Protein AF-A0A3P6T0B4-F1 (afdb_monomer)

Mean predicted aligned error: 7.08 Å

Secondary structure (DSSP, 8-state):
-GGGTTGGGGS-HHHHHHHHHHHHHHHHHHHHHHHHS--HHHHHTHHHHHHHHHHHHH---TT---STTPPPHHHHHHHHHHHHHHHHHHH-HHHHTTTHHHHHHHHHHHHHH--S-GGGHHHHHHHHHHHHHHHT-GGGHHHHHSTTHHHHHHT-SSSSHHHHHSPPHHHHHHHHH-HHHHHHHHH--SS---HHHHHHHHHHHHHHHHHHHHHHHHHHHTTTS---

InterPro domains:
  IPR011989 Armadillo-like helical [G3DSA:1.25.10.10] (1-225)
  IPR013713 Exportin-2, central domain [PF08506] (7-220)
  IPR016024 Armadillo-type fold [SSF48371] (12-220)

Solvent-accessible surface area (backbone atoms only — not comparable to full-atom values): 12693 Å² total; per-residue (Å²): 117,62,85,55,64,78,51,52,86,78,49,53,54,68,56,43,52,56,48,33,44,52,52,29,53,53,48,52,50,52,42,61,62,43,66,86,48,79,51,68,72,54,64,80,48,40,62,69,52,54,55,31,49,57,51,54,59,72,56,82,59,91,72,63,76,61,69,92,64,41,60,41,47,64,44,50,31,47,18,51,49,28,47,45,52,34,51,36,58,75,75,43,37,79,82,45,52,91,48,42,71,61,48,56,52,45,45,51,51,47,46,49,73,51,74,87,58,73,39,45,32,65,30,46,20,31,32,31,48,34,51,26,57,50,60,65,37,77,94,49,38,67,75,49,70,36,93,58,40,51,39,50,54,38,58,37,84,67,41,41,42,52,59,31,50,55,84,49,71,69,56,51,49,36,42,71,78,38,45,66,61,45,48,42,52,74,66,50,86,82,87,52,74,40,38,36,56,26,33,50,49,28,50,52,37,42,43,77,77,40,38,88,66,46,50,64,37,47,56,59,49,59,77,73,68,80,73,131

Nearest PDB structures (foldseek):
  1z3h-assembly1_A  TM=9.221E-01  e=3.380E-10  Saccharomyces cerevisiae
  1wa5-assembly1_C  TM=8.653E-01  e=3.225E-10  Saccharomyces cerevisiae
  1z3h-assembly2_B  TM=9.123E-01  e=1.310E-09  Saccharomyces cerevisiae
  8y0p-assembly1_A  TM=4.648E-01  e=6.917E-01  Homo sapiens
  6aho-assembly1_A  TM=5.483E-01  e=1.269E+00  Saccharomyces cerevisiae S288C

Sequence (228 aa):
MLEFIPQRNTMSAESVVQWLEILCLVSKVFHSLCFQDLPEYFEDNIKPWMDGYLEIMKMDCPSVTSSGGEPTYLDELKMEVCEIFTLYAQRFEEEISPFMQNIIQAVWQLVVQTNSETRYDGMVCSALEFLSIISQKPHYESYFVGEGVLQTIAHSSEDVCVKNMQLRQEDLEQFEDEPIEFMKKDIEGTDSCTRRRGAIELVRALCRKYEQQLVPILAQQRSVNVLF

Organism: Cylicostephanus goldi (NCBI:txid71465)

Structure (mmCIF, N/CA/C/O backbone):
data_AF-A0A3P6T0B4-F1
#
_entry.id   AF-A0A3P6T0B4-F1
#
loop_
_atom_site.group_PDB
_atom_site.id
_atom_site.type_symbol
_atom_site.label_atom_id
_atom_site.label_alt_id
_atom_site.label_comp_id
_atom_site.label_asym_id
_atom_site.label_entity_id
_atom_site.label_seq_id
_atom_site.pdbx_PDB_ins_code
_atom_site.Cartn_x
_atom_site.Cartn_y
_atom_site.Cartn_z
_atom_site.occupancy
_atom_site.B_iso_or_equiv
_atom_site.auth_seq_id
_atom_site.auth_comp_id
_atom_site.auth_asym_id
_atom_site.auth_atom_id
_atom_site.pdbx_PDB_model_num
ATOM 1 N N . MET A 1 1 ? 12.200 -3.696 -15.726 1.00 64.44 1 MET A N 1
ATOM 2 C CA . MET A 1 1 ? 11.992 -3.753 -14.261 1.00 64.44 1 MET A CA 1
ATOM 3 C C . MET A 1 1 ? 12.641 -4.997 -13.655 1.00 64.44 1 MET A C 1
ATOM 5 O O . MET A 1 1 ? 13.589 -4.848 -12.899 1.00 64.44 1 MET A O 1
ATOM 9 N N . LEU A 1 2 ? 12.218 -6.207 -14.041 1.00 66.56 2 LEU A N 1
ATOM 10 C CA . LEU A 1 2 ? 12.670 -7.474 -13.440 1.00 66.56 2 LEU A CA 1
ATOM 11 C C . LEU A 1 2 ? 14.166 -7.812 -13.615 1.00 66.56 2 LEU A C 1
ATOM 13 O O . LEU A 1 2 ? 14.762 -8.381 -12.708 1.00 66.56 2 LEU A O 1
ATOM 17 N N . GLU A 1 3 ? 14.798 -7.447 -14.735 1.00 68.69 3 GLU A N 1
ATOM 18 C CA . GLU A 1 3 ? 16.186 -7.856 -15.044 1.00 68.69 3 GLU A CA 1
ATOM 19 C C . GLU A 1 3 ? 17.253 -7.295 -14.089 1.00 68.69 3 GLU A C 1
ATOM 21 O O . GLU A 1 3 ? 18.308 -7.905 -13.907 1.00 68.69 3 GLU A O 1
ATOM 26 N N . PHE A 1 4 ? 16.983 -6.152 -13.455 1.00 69.00 4 PHE A N 1
ATOM 27 C CA . PHE A 1 4 ? 17.943 -5.476 -12.576 1.00 69.00 4 PHE A CA 1
ATOM 28 C C . PHE A 1 4 ? 17.768 -5.845 -11.097 1.00 69.00 4 PHE A C 1
ATOM 30 O O . PHE A 1 4 ? 18.705 -5.695 -10.314 1.00 69.00 4 PHE A O 1
ATOM 37 N N . ILE A 1 5 ? 16.617 -6.414 -10.714 1.00 72.50 5 ILE A N 1
ATOM 38 C CA . ILE A 1 5 ? 16.329 -6.832 -9.331 1.00 72.50 5 ILE A CA 1
ATOM 39 C C . ILE A 1 5 ? 17.376 -7.826 -8.785 1.00 72.50 5 ILE A C 1
ATOM 41 O O . ILE A 1 5 ? 17.777 -7.664 -7.629 1.00 72.50 5 ILE A O 1
ATOM 45 N N . PRO A 1 6 ? 17.873 -8.821 -9.552 1.00 71.88 6 PRO A N 1
ATOM 46 C CA . PRO A 1 6 ? 18.922 -9.731 -9.080 1.00 71.88 6 PRO A CA 1
ATOM 47 C C . PRO A 1 6 ? 20.301 -9.071 -8.948 1.00 71.88 6 PRO A C 1
ATOM 49 O O . PRO A 1 6 ? 21.120 -9.510 -8.143 1.00 71.88 6 PRO A O 1
ATOM 52 N N . GLN A 1 7 ? 20.569 -8.018 -9.727 1.00 75.56 7 GLN A N 1
ATOM 53 C CA . GLN A 1 7 ? 21.873 -7.347 -9.765 1.00 75.56 7 GLN A CA 1
ATOM 54 C C . GLN A 1 7 ? 22.082 -6.411 -8.568 1.00 75.56 7 GLN A C 1
ATOM 56 O O . GLN A 1 7 ? 23.227 -6.100 -8.236 1.00 75.56 7 GLN A O 1
ATOM 61 N N . ARG A 1 8 ? 21.004 -6.034 -7.863 1.00 78.06 8 ARG A N 1
ATOM 62 C CA . ARG A 1 8 ? 21.034 -5.119 -6.708 1.00 78.06 8 ARG A CA 1
ATOM 63 C C . ARG A 1 8 ? 22.080 -5.484 -5.650 1.00 78.06 8 ARG A C 1
ATOM 65 O O . ARG A 1 8 ? 22.743 -4.605 -5.120 1.00 78.06 8 ARG A O 1
ATOM 72 N N . ASN A 1 9 ? 22.286 -6.780 -5.397 1.00 76.31 9 ASN A N 1
ATOM 73 C CA . ASN A 1 9 ? 23.219 -7.271 -4.374 1.00 76.31 9 ASN A CA 1
ATOM 74 C C . ASN A 1 9 ? 24.699 -7.061 -4.747 1.00 76.31 9 ASN A C 1
ATOM 76 O O . ASN A 1 9 ? 25.577 -7.269 -3.917 1.00 76.31 9 ASN A O 1
ATOM 80 N N . THR A 1 10 ? 24.979 -6.690 -5.999 1.00 83.56 10 THR A N 1
ATOM 81 C CA . THR A 1 10 ? 26.333 -6.423 -6.510 1.00 83.56 10 THR A CA 1
ATOM 82 C C . THR A 1 10 ? 26.619 -4.932 -6.695 1.00 83.56 10 THR A C 1
ATOM 84 O O . THR A 1 10 ? 27.751 -4.556 -6.993 1.00 83.56 10 THR A O 1
ATOM 87 N N . MET A 1 11 ? 25.606 -4.079 -6.516 1.00 85.44 11 MET A N 1
ATOM 88 C CA . MET A 1 11 ? 25.699 -2.631 -6.685 1.00 85.44 11 MET A CA 1
ATOM 89 C C . MET A 1 11 ? 26.188 -1.955 -5.397 1.00 85.44 11 MET A C 1
ATOM 91 O O . MET A 1 11 ? 25.994 -2.468 -4.295 1.00 85.44 11 MET A O 1
ATOM 95 N N . SER A 1 12 ? 26.813 -0.781 -5.523 1.00 89.88 12 SER A N 1
ATOM 96 C CA . SER A 1 12 ? 27.088 0.069 -4.358 1.00 89.88 12 SER A CA 1
ATOM 97 C C . SER A 1 12 ? 25.777 0.616 -3.779 1.00 89.88 12 SER A C 1
ATOM 99 O O . SER A 1 12 ? 24.778 0.720 -4.492 1.00 89.88 12 SER A O 1
ATOM 101 N N . ALA A 1 13 ? 25.776 1.015 -2.503 1.00 89.25 13 ALA A N 1
ATOM 102 C CA . ALA A 1 13 ? 24.589 1.592 -1.865 1.00 89.25 13 ALA A CA 1
ATOM 103 C C . ALA A 1 13 ? 24.050 2.815 -2.634 1.00 89.25 13 ALA A C 1
ATOM 105 O O . ALA A 1 13 ? 22.851 2.909 -2.873 1.00 89.25 13 ALA A O 1
ATOM 106 N N . GLU A 1 14 ? 24.938 3.700 -3.098 1.00 91.31 14 GLU A N 1
ATOM 107 C CA . GLU A 1 14 ? 24.575 4.867 -3.912 1.00 91.31 14 GLU A CA 1
ATOM 108 C C . GLU A 1 14 ? 23.905 4.464 -5.232 1.00 91.31 14 GLU A C 1
ATOM 110 O O . GLU A 1 14 ? 22.865 5.010 -5.597 1.00 91.31 14 GLU A O 1
ATOM 115 N N . SER A 1 15 ? 24.448 3.459 -5.927 1.00 91.75 15 SER A N 1
ATOM 116 C CA . SER A 1 15 ? 23.847 2.962 -7.165 1.00 9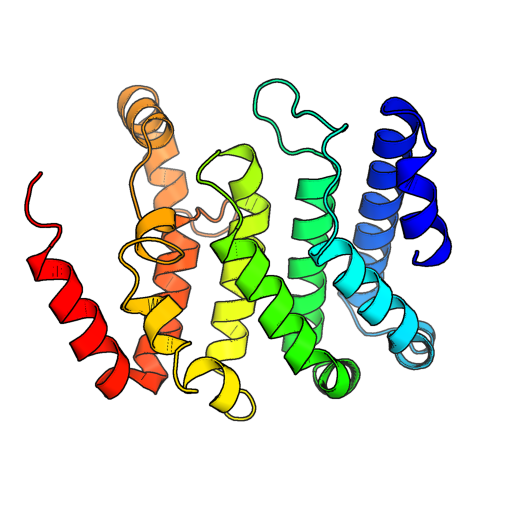1.75 15 SER A CA 1
ATOM 117 C C . SER A 1 15 ? 22.489 2.297 -6.926 1.00 91.75 15 SER A C 1
ATOM 119 O O . SER A 1 15 ? 21.606 2.423 -7.771 1.00 91.75 15 SER A O 1
ATOM 121 N N . VAL A 1 16 ? 22.290 1.611 -5.792 1.00 91.88 16 VAL A N 1
ATOM 122 C CA . VAL A 1 16 ? 20.978 1.054 -5.416 1.00 91.88 16 VAL A CA 1
ATOM 123 C C . VAL A 1 16 ? 19.968 2.175 -5.175 1.00 91.88 16 VAL A C 1
ATOM 125 O O . VAL A 1 16 ? 18.852 2.084 -5.676 1.00 91.88 16 VAL A O 1
ATOM 128 N N . VAL A 1 17 ? 20.353 3.244 -4.472 1.00 93.38 17 VAL A N 1
ATOM 129 C CA . VAL A 1 17 ? 19.479 4.407 -4.233 1.00 93.38 17 VAL A CA 1
ATOM 130 C C . VAL A 1 17 ? 19.048 5.053 -5.552 1.00 93.38 17 VAL A C 1
ATOM 132 O O . VAL A 1 17 ? 17.853 5.226 -5.771 1.00 93.38 17 VAL A O 1
ATOM 135 N N . GLN A 1 18 ? 19.991 5.329 -6.459 1.00 93.12 18 GLN A N 1
ATOM 136 C CA . GLN A 1 18 ? 19.686 5.898 -7.782 1.00 93.12 18 GLN A CA 1
ATOM 137 C C . GLN A 1 18 ? 18.780 4.979 -8.613 1.00 93.12 18 GLN A C 1
ATOM 139 O O . GLN A 1 18 ? 17.874 5.432 -9.309 1.00 93.12 18 GLN A O 1
ATOM 144 N N . TRP A 1 19 ? 19.003 3.667 -8.546 1.00 92.94 19 TRP A N 1
ATOM 145 C CA . TRP A 1 19 ? 18.160 2.700 -9.242 1.00 92.94 19 TRP A CA 1
ATOM 146 C C . TRP A 1 19 ? 16.728 2.669 -8.692 1.00 92.94 19 TRP A C 1
ATOM 148 O O . TRP A 1 19 ? 15.777 2.646 -9.476 1.00 92.94 19 TRP A O 1
ATOM 158 N N . LEU A 1 20 ? 16.563 2.711 -7.367 1.00 94.56 20 LEU A N 1
ATOM 159 C CA . LEU A 1 20 ? 15.250 2.783 -6.720 1.00 94.56 20 LEU A CA 1
ATOM 160 C C . LEU A 1 20 ? 14.513 4.078 -7.071 1.00 94.56 20 LEU A C 1
ATOM 162 O O . LEU A 1 20 ? 13.320 4.027 -7.358 1.00 94.56 20 LEU A O 1
ATOM 166 N N . GLU A 1 21 ? 15.217 5.210 -7.119 1.00 95.44 21 GLU A N 1
ATOM 167 C CA . GLU A 1 21 ? 14.662 6.491 -7.571 1.00 95.44 21 GLU A CA 1
ATOM 168 C C . GLU A 1 21 ? 14.104 6.385 -8.996 1.00 95.44 21 GLU A C 1
ATOM 170 O O . GLU A 1 21 ? 12.949 6.730 -9.247 1.00 95.44 21 GLU A O 1
ATOM 175 N N . ILE A 1 22 ? 14.885 5.825 -9.927 1.00 95.19 22 ILE A N 1
ATOM 176 C CA . ILE A 1 22 ? 14.450 5.621 -11.315 1.00 95.19 22 ILE A CA 1
ATOM 177 C C . ILE A 1 22 ? 13.214 4.716 -11.370 1.00 95.19 22 ILE A C 1
ATOM 179 O O . ILE A 1 22 ? 12.265 5.021 -12.090 1.00 95.19 22 ILE A O 1
ATOM 183 N N . LEU A 1 23 ? 13.196 3.611 -10.618 1.00 95.06 23 LEU A N 1
ATOM 184 C CA . LEU A 1 23 ? 12.037 2.717 -10.573 1.00 95.06 23 LEU A CA 1
ATOM 185 C C . LEU A 1 23 ? 10.793 3.398 -9.994 1.00 95.06 23 LEU A C 1
ATOM 187 O O . LEU A 1 23 ? 9.695 3.181 -10.512 1.00 95.06 23 LEU A O 1
ATOM 191 N N . CYS A 1 24 ? 10.959 4.222 -8.959 1.00 96.44 24 CYS A N 1
ATOM 192 C CA . CYS A 1 24 ? 9.884 5.017 -8.371 1.00 96.44 24 CYS A CA 1
ATOM 193 C C . CYS A 1 24 ? 9.289 5.968 -9.419 1.00 96.44 24 CYS A C 1
ATOM 195 O O . CYS A 1 24 ? 8.087 5.937 -9.673 1.00 96.44 24 CYS A O 1
ATOM 197 N N . LEU A 1 25 ? 10.134 6.725 -10.127 1.00 97.44 25 LEU A N 1
ATOM 198 C CA . LEU A 1 25 ? 9.697 7.641 -11.186 1.00 97.44 25 LEU A CA 1
ATOM 199 C C . LEU A 1 25 ? 9.016 6.916 -12.353 1.00 97.44 25 LEU A C 1
ATOM 201 O O . LEU A 1 25 ? 7.981 7.369 -12.838 1.00 97.44 25 LEU A O 1
ATOM 205 N N . VAL A 1 26 ? 9.553 5.775 -12.792 1.00 96.50 26 VAL A N 1
ATOM 206 C CA . VAL A 1 26 ? 8.927 4.954 -13.842 1.00 96.50 26 VAL A CA 1
ATOM 207 C C . VAL A 1 26 ? 7.549 4.458 -13.401 1.00 96.50 26 VAL A C 1
ATOM 209 O O . VAL A 1 26 ? 6.624 4.454 -14.210 1.00 96.50 26 VAL A O 1
ATOM 212 N N . SER A 1 27 ? 7.393 4.081 -12.131 1.00 97.38 27 SER A N 1
ATOM 213 C CA . SER A 1 27 ? 6.111 3.625 -11.582 1.00 97.38 27 SER A CA 1
ATOM 214 C C . SER A 1 27 ? 5.097 4.768 -11.496 1.00 97.38 27 SER A C 1
ATOM 216 O O . SER A 1 27 ? 3.978 4.597 -11.966 1.00 97.38 27 SER A O 1
ATOM 218 N N . LYS A 1 28 ? 5.515 5.964 -11.059 1.00 97.38 28 LYS A N 1
ATOM 219 C CA . LYS A 1 28 ? 4.693 7.190 -11.078 1.00 97.38 28 LYS A CA 1
ATOM 220 C C . LYS A 1 28 ? 4.224 7.561 -12.488 1.00 97.38 28 LYS A C 1
ATOM 222 O O . LYS A 1 28 ? 3.074 7.953 -12.696 1.00 97.38 28 LYS A O 1
ATOM 227 N N . VAL A 1 29 ? 5.097 7.411 -13.489 1.00 96.88 29 VAL A N 1
ATOM 228 C CA . VAL A 1 29 ? 4.738 7.622 -14.9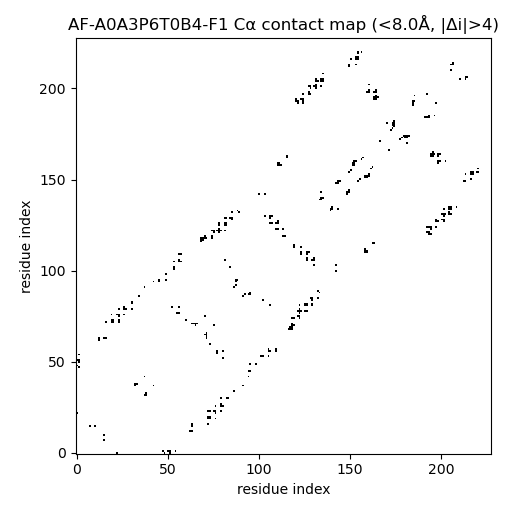02 1.00 96.88 29 VAL A CA 1
ATOM 229 C C . VAL A 1 29 ? 3.745 6.562 -15.378 1.00 96.88 29 VAL A C 1
ATOM 231 O O . VAL A 1 29 ? 2.745 6.918 -15.995 1.00 96.88 29 VAL A O 1
ATOM 234 N N . PHE A 1 30 ? 3.981 5.282 -15.076 1.00 96.19 30 PHE A N 1
ATOM 235 C CA . PHE A 1 30 ? 3.048 4.197 -15.398 1.00 96.19 30 PHE A CA 1
ATOM 236 C C . PHE A 1 30 ? 1.662 4.458 -14.797 1.00 96.19 30 PHE A C 1
ATOM 238 O O . PHE A 1 30 ? 0.661 4.404 -15.513 1.00 96.19 30 PHE A O 1
ATOM 245 N N . HIS A 1 31 ? 1.612 4.814 -13.514 1.00 97.06 31 HIS A N 1
ATOM 246 C CA . HIS A 1 31 ? 0.383 5.147 -12.807 1.00 97.06 31 HIS A CA 1
ATOM 247 C C . HIS A 1 31 ? -0.337 6.325 -13.474 1.00 97.06 31 HIS A C 1
ATOM 249 O O . HIS A 1 31 ? -1.504 6.204 -13.841 1.00 97.06 31 HIS A O 1
ATOM 255 N N . SER A 1 32 ? 0.378 7.422 -13.742 1.00 96.50 32 SER A N 1
ATOM 256 C CA . SER A 1 32 ? -0.180 8.611 -14.403 1.00 96.50 32 SER A CA 1
ATOM 257 C C . SER A 1 32 ? -0.767 8.304 -15.785 1.00 96.50 32 SER A C 1
ATOM 259 O O . SER A 1 32 ? -1.823 8.827 -16.137 1.00 96.50 32 SER A O 1
ATOM 261 N N . LEU A 1 33 ? -0.105 7.448 -16.571 1.00 95.38 33 LEU A N 1
ATOM 262 C CA . LEU A 1 33 ? -0.583 7.046 -17.897 1.00 95.38 33 LEU A CA 1
ATOM 263 C C . LEU A 1 33 ? -1.838 6.167 -17.828 1.00 95.38 33 LEU A C 1
ATOM 265 O O . LEU A 1 33 ? -2.694 6.290 -18.700 1.00 95.38 33 LEU A O 1
ATOM 269 N N . CYS A 1 34 ? -1.959 5.321 -16.801 1.00 94.88 34 CYS A N 1
ATOM 270 C CA . CYS A 1 34 ? -3.118 4.446 -16.600 1.00 94.88 34 CYS A CA 1
ATOM 271 C C . CYS A 1 34 ? -4.266 5.131 -15.835 1.00 94.88 34 CYS A C 1
ATOM 273 O O . CYS A 1 34 ? -5.367 4.587 -15.747 1.00 94.88 34 CYS A O 1
ATOM 275 N N . PHE A 1 35 ? -4.028 6.312 -15.253 1.00 92.62 35 PHE A N 1
ATOM 276 C CA . PHE A 1 35 ? -4.995 6.972 -14.378 1.00 92.62 35 PHE A CA 1
ATOM 277 C C . PHE A 1 35 ? -6.265 7.400 -15.112 1.00 92.62 35 PHE A C 1
ATOM 279 O O . PHE A 1 35 ? -7.342 7.333 -14.535 1.00 92.62 35 PHE A O 1
ATOM 286 N N . GLN A 1 36 ? -6.189 7.852 -16.367 1.00 89.50 36 GLN A N 1
ATOM 287 C CA . GLN A 1 36 ? -7.386 8.274 -17.106 1.00 89.50 36 GLN A CA 1
ATOM 288 C C . GLN A 1 36 ? -8.115 7.089 -17.744 1.00 89.50 36 GLN A C 1
ATOM 290 O O . GLN A 1 36 ? -9.343 7.037 -17.683 1.00 89.50 36 GLN A O 1
ATOM 295 N N . ASP A 1 37 ? -7.373 6.165 -18.343 1.00 93.25 37 ASP A N 1
ATOM 296 C CA . ASP A 1 37 ? -7.844 4.934 -18.980 1.00 93.25 37 ASP A CA 1
ATOM 297 C C . ASP A 1 37 ? -6.659 3.965 -19.112 1.00 93.25 37 ASP A C 1
ATOM 299 O O . ASP A 1 37 ? -5.522 4.419 -18.988 1.00 93.25 37 ASP A O 1
ATOM 303 N N . LEU A 1 38 ? -6.897 2.677 -19.370 1.00 93.12 38 LEU A N 1
ATOM 304 C CA . LEU A 1 38 ? -5.828 1.702 -19.602 1.00 93.12 38 LEU A CA 1
ATOM 305 C C . LEU A 1 38 ? -5.389 1.750 -21.076 1.00 93.12 38 LEU A C 1
ATOM 307 O O . LEU A 1 38 ? -6.168 1.379 -21.952 1.00 93.12 38 LEU A O 1
ATOM 311 N N . PRO A 1 39 ? -4.160 2.197 -21.400 1.00 94.69 39 PRO A N 1
ATOM 312 C CA . PRO A 1 39 ? -3.691 2.172 -22.781 1.00 94.69 39 PRO A CA 1
ATOM 313 C C . PRO A 1 39 ? -3.499 0.730 -23.277 1.00 94.69 39 PRO A C 1
ATOM 315 O O . PRO A 1 39 ? -2.881 -0.071 -22.580 1.00 94.69 39 PRO A O 1
ATOM 318 N N . GLU A 1 40 ? -3.916 0.446 -24.516 1.00 95.44 40 GLU A N 1
ATOM 319 C CA . GLU A 1 40 ? -3.864 -0.884 -25.169 1.00 95.44 40 GLU A CA 1
ATOM 320 C C . GLU A 1 40 ? -2.498 -1.577 -25.023 1.00 95.44 40 GLU A C 1
ATOM 322 O O . GLU A 1 40 ? -2.405 -2.752 -24.683 1.00 95.44 40 GLU A O 1
ATOM 327 N N . TYR A 1 41 ? -1.400 -0.826 -25.170 1.00 94.38 41 TYR A N 1
ATOM 328 C CA . TYR A 1 41 ? -0.059 -1.384 -24.985 1.00 94.38 41 TYR A CA 1
ATOM 329 C C . TYR A 1 41 ? 0.165 -1.955 -23.575 1.00 94.38 41 TYR A C 1
ATOM 331 O O . TYR A 1 41 ? 0.850 -2.967 -23.425 1.00 94.38 41 TYR A O 1
ATOM 339 N N . PHE A 1 42 ? -0.354 -1.304 -22.531 1.00 93.94 42 PHE A N 1
ATOM 340 C CA . PHE A 1 42 ? -0.211 -1.783 -21.157 1.00 93.94 42 PHE A CA 1
ATOM 341 C C . PHE A 1 42 ? -1.138 -2.955 -20.854 1.00 93.94 42 PHE A C 1
ATOM 343 O O . PHE A 1 42 ? -0.722 -3.829 -20.102 1.00 93.94 42 PHE A O 1
ATOM 350 N N . GLU A 1 43 ? -2.319 -3.005 -21.468 1.00 94.06 43 GLU A N 1
ATOM 351 C CA . GLU A 1 43 ? -3.221 -4.162 -21.428 1.00 94.06 43 GLU A CA 1
ATOM 352 C C . GLU A 1 43 ? -2.525 -5.406 -22.011 1.00 94.06 43 GLU A C 1
ATOM 354 O O . GLU A 1 43 ? -2.279 -6.381 -21.297 1.00 94.06 43 GLU A O 1
ATOM 359 N N . ASP A 1 44 ? -2.033 -5.313 -23.252 1.00 96.00 44 ASP A N 1
ATOM 360 C CA . ASP A 1 44 ? -1.326 -6.400 -23.948 1.00 96.00 44 ASP A CA 1
ATOM 361 C C . ASP A 1 44 ? -0.054 -6.871 -23.220 1.00 96.00 44 ASP A C 1
ATOM 363 O O . ASP A 1 44 ? 0.385 -8.018 -23.356 1.00 96.00 44 ASP A O 1
ATOM 367 N N . ASN A 1 45 ? 0.575 -5.977 -22.452 1.00 94.62 45 ASN A N 1
ATOM 368 C CA . ASN A 1 45 ? 1.852 -6.217 -21.782 1.00 94.62 45 ASN A CA 1
ATOM 369 C C . ASN A 1 45 ? 1.739 -6.166 -20.254 1.00 94.62 45 ASN A C 1
ATOM 371 O O . ASN A 1 45 ? 2.739 -5.909 -19.580 1.00 94.62 45 ASN A O 1
ATOM 375 N N . ILE A 1 46 ? 0.560 -6.432 -19.6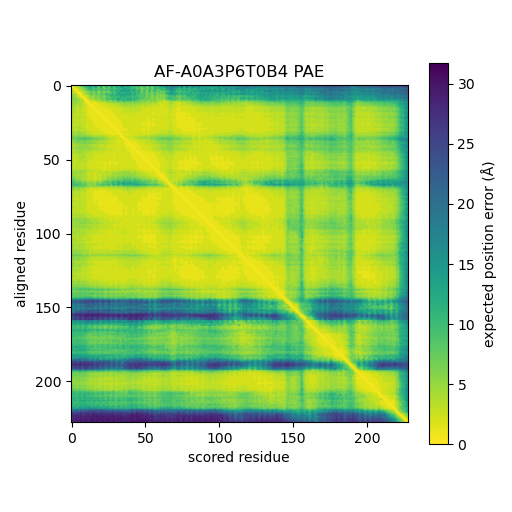84 1.00 95.06 46 ILE A N 1
ATOM 376 C CA . ILE A 1 46 ? 0.316 -6.234 -18.248 1.00 95.06 46 ILE A CA 1
ATOM 377 C C . ILE A 1 46 ? 1.140 -7.176 -17.363 1.00 95.06 46 ILE A C 1
ATOM 379 O O . ILE A 1 46 ? 1.601 -6.807 -16.280 1.00 95.06 46 ILE A O 1
ATOM 383 N N . LYS A 1 47 ? 1.393 -8.399 -17.845 1.00 95.75 47 LYS A N 1
ATOM 384 C CA . LYS A 1 47 ? 2.049 -9.456 -17.068 1.00 95.75 47 LYS A CA 1
ATOM 385 C C . LYS A 1 47 ? 3.454 -9.066 -16.570 1.00 95.75 47 LYS A C 1
ATOM 387 O O . LYS A 1 47 ? 3.677 -9.161 -15.364 1.00 95.75 47 LYS A O 1
ATOM 392 N N . PRO A 1 48 ? 4.400 -8.615 -17.421 1.00 94.81 48 PRO A N 1
ATOM 393 C CA . PRO A 1 48 ? 5.708 -8.147 -16.958 1.00 94.81 48 PRO A CA 1
ATOM 394 C C . PRO A 1 48 ? 5.659 -7.038 -15.899 1.00 94.81 48 PRO A C 1
ATOM 396 O O . PRO A 1 48 ? 6.534 -6.999 -15.032 1.00 94.81 48 PRO A O 1
ATOM 399 N N . TRP A 1 49 ? 4.663 -6.146 -15.962 1.00 95.31 49 TRP A N 1
ATOM 400 C CA . TRP A 1 49 ? 4.477 -5.088 -14.966 1.00 95.31 49 TRP A CA 1
ATOM 401 C C . TRP A 1 49 ? 4.020 -5.666 -13.631 1.00 95.31 49 TRP A C 1
ATOM 403 O O . TRP A 1 49 ? 4.675 -5.432 -12.618 1.00 95.31 49 TRP A O 1
ATOM 413 N N . MET A 1 50 ? 2.967 -6.487 -13.634 1.00 96.69 50 MET A N 1
ATOM 414 C CA . MET A 1 50 ? 2.434 -7.096 -12.410 1.00 96.69 50 MET A CA 1
ATOM 415 C C . MET A 1 50 ? 3.444 -8.028 -11.737 1.00 96.69 50 MET A C 1
ATOM 417 O O . MET A 1 50 ? 3.633 -7.952 -10.524 1.00 96.69 50 MET A O 1
ATOM 421 N N . ASP A 1 51 ? 4.160 -8.847 -12.512 1.00 95.62 51 ASP A N 1
ATOM 422 C CA . ASP A 1 51 ? 5.254 -9.671 -11.990 1.00 95.62 51 ASP A CA 1
ATOM 423 C C . ASP A 1 51 ? 6.364 -8.794 -11.374 1.00 95.62 51 ASP A C 1
ATOM 425 O O . ASP A 1 51 ? 6.863 -9.085 -10.287 1.00 95.62 51 ASP A O 1
ATOM 429 N N . GLY A 1 52 ? 6.734 -7.696 -12.046 1.00 95.75 52 GLY A N 1
ATOM 430 C CA . GLY A 1 52 ? 7.718 -6.724 -11.566 1.00 95.75 52 GLY A CA 1
ATOM 431 C C . GLY A 1 52 ? 7.337 -6.091 -10.233 1.00 95.75 52 GLY A C 1
ATOM 432 O O . GLY A 1 52 ? 8.144 -6.070 -9.302 1.00 95.75 52 GLY A O 1
ATOM 433 N N . TYR A 1 53 ? 6.096 -5.630 -10.126 1.00 97.38 53 TYR A N 1
ATOM 434 C CA . TYR A 1 53 ? 5.565 -5.024 -8.914 1.00 97.38 53 TYR A CA 1
ATOM 435 C C . TYR A 1 53 ? 5.462 -6.018 -7.759 1.00 97.38 53 TYR A C 1
ATOM 437 O O . TYR A 1 53 ? 5.843 -5.689 -6.637 1.00 97.38 53 TYR A O 1
ATOM 445 N N . LEU A 1 54 ? 5.054 -7.262 -8.018 1.00 96.69 54 LEU A N 1
ATOM 446 C CA . LEU A 1 54 ? 5.043 -8.311 -6.995 1.00 96.69 54 LEU A CA 1
ATOM 447 C C . LEU A 1 54 ? 6.444 -8.614 -6.445 1.00 96.69 54 LEU A C 1
ATOM 449 O O . LEU A 1 54 ? 6.587 -8.859 -5.246 1.00 96.69 54 LEU A O 1
ATOM 453 N N . GLU A 1 55 ? 7.480 -8.580 -7.283 1.00 95.25 55 GLU A N 1
ATOM 454 C CA . GLU A 1 55 ? 8.864 -8.744 -6.825 1.00 95.25 55 GLU A CA 1
ATOM 455 C C . GLU A 1 55 ? 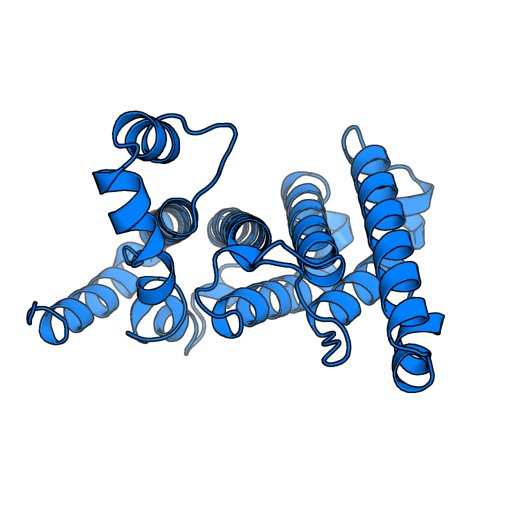9.368 -7.526 -6.040 1.00 95.25 55 GLU A C 1
ATOM 457 O O . GLU A 1 55 ? 10.054 -7.693 -5.031 1.00 95.25 55 GLU A O 1
ATOM 462 N N . ILE A 1 56 ? 8.972 -6.310 -6.430 1.00 95.44 56 ILE A N 1
ATOM 463 C CA . ILE A 1 56 ? 9.257 -5.081 -5.671 1.00 95.44 56 ILE A CA 1
ATOM 464 C C . ILE A 1 56 ? 8.642 -5.140 -4.267 1.00 95.44 56 ILE A C 1
ATOM 466 O O . ILE A 1 56 ? 9.317 -4.805 -3.294 1.00 95.44 56 ILE A O 1
ATOM 470 N N . MET A 1 57 ? 7.402 -5.619 -4.127 1.00 95.88 57 MET A N 1
ATOM 471 C CA . MET A 1 57 ? 6.741 -5.728 -2.818 1.00 95.88 57 MET A CA 1
ATOM 472 C C . MET A 1 57 ? 7.508 -6.629 -1.843 1.00 95.88 57 MET A C 1
ATOM 474 O O . MET A 1 57 ? 7.586 -6.328 -0.651 1.00 95.88 57 MET A O 1
ATOM 478 N N . L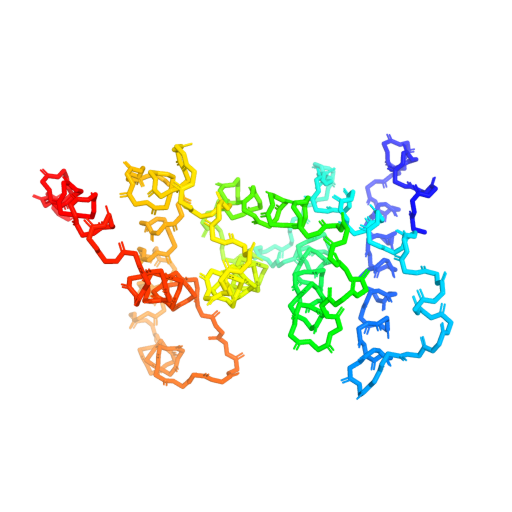YS A 1 58 ? 8.124 -7.702 -2.353 1.00 91.75 58 LYS A N 1
ATOM 479 C CA . LYS A 1 58 ? 8.943 -8.648 -1.573 1.00 91.75 58 LYS A CA 1
ATOM 480 C C . LYS A 1 58 ? 10.381 -8.173 -1.359 1.00 91.75 58 LYS A C 1
ATOM 482 O O . LYS A 1 58 ? 11.126 -8.798 -0.608 1.00 91.75 58 LYS A O 1
ATOM 487 N N . MET A 1 59 ? 10.807 -7.131 -2.067 1.00 90.75 59 MET A N 1
ATOM 488 C CA . MET A 1 59 ? 12.191 -6.686 -2.062 1.00 90.75 59 MET A CA 1
ATOM 489 C C . MET A 1 59 ? 12.544 -5.994 -0.746 1.00 90.75 59 MET A C 1
ATOM 491 O O . MET A 1 59 ? 11.779 -5.183 -0.223 1.00 90.75 59 MET A O 1
ATOM 495 N N . ASP A 1 60 ? 13.746 -6.287 -0.259 1.00 89.31 60 ASP A N 1
ATOM 496 C CA . ASP A 1 60 ? 14.406 -5.567 0.824 1.00 89.31 60 ASP A CA 1
ATOM 497 C C . ASP A 1 60 ? 15.787 -5.086 0.351 1.00 89.31 60 ASP A C 1
ATOM 499 O O . ASP A 1 60 ? 16.450 -5.748 -0.466 1.00 89.31 60 ASP A O 1
ATOM 503 N N . CYS A 1 61 ? 16.201 -3.924 0.852 1.00 89.88 61 CYS A N 1
ATOM 504 C CA . CYS A 1 61 ? 17.460 -3.264 0.521 1.00 89.88 61 CYS A CA 1
ATOM 505 C C . CYS A 1 61 ? 18.157 -2.764 1.800 1.00 89.88 61 CYS A C 1
ATOM 507 O O . CYS A 1 61 ? 18.195 -1.556 2.032 1.00 89.88 61 CYS A O 1
ATOM 509 N N . PRO A 1 62 ? 18.781 -3.652 2.602 1.00 87.69 62 PRO A N 1
ATOM 510 C CA . PRO A 1 62 ? 19.388 -3.279 3.888 1.00 87.69 62 PRO A CA 1
ATOM 511 C C . PRO A 1 62 ? 20.501 -2.224 3.798 1.00 87.69 62 PRO A C 1
ATOM 513 O O . PRO A 1 62 ? 20.840 -1.588 4.790 1.00 87.69 62 PRO A O 1
ATOM 516 N N . SER A 1 63 ? 21.103 -2.047 2.617 1.00 87.56 63 SER A N 1
ATOM 517 C CA . SER A 1 63 ? 22.120 -1.024 2.354 1.00 87.56 63 SER A CA 1
ATOM 518 C C . SER A 1 63 ? 21.552 0.391 2.203 1.00 87.56 63 SER A C 1
ATOM 520 O O . SER A 1 63 ? 22.326 1.341 2.127 1.00 87.56 63 SER A O 1
ATOM 522 N N . VAL A 1 64 ? 20.229 0.535 2.092 1.00 88.88 64 VAL A N 1
ATOM 523 C CA . VAL A 1 64 ? 19.535 1.815 1.931 1.00 88.88 64 VAL A CA 1
ATOM 524 C C . VAL A 1 64 ? 19.031 2.265 3.295 1.00 88.88 64 VAL A C 1
ATOM 526 O O . VAL A 1 64 ? 18.228 1.587 3.930 1.00 88.88 64 VAL A O 1
ATOM 529 N N . THR A 1 65 ? 19.504 3.419 3.753 1.00 87.44 65 THR A N 1
ATOM 530 C CA . THR A 1 65 ? 19.142 3.987 5.056 1.00 87.44 65 THR A CA 1
ATOM 531 C C . THR A 1 65 ? 18.287 5.233 4.881 1.00 87.44 65 THR A C 1
ATOM 533 O O . THR A 1 65 ? 18.525 6.023 3.969 1.00 87.44 65 THR A O 1
ATOM 536 N N . SER A 1 66 ? 17.325 5.436 5.780 1.00 89.06 66 SER A N 1
ATOM 537 C CA . SER A 1 66 ? 16.553 6.679 5.841 1.00 89.06 66 SER A CA 1
ATOM 538 C C . SER A 1 66 ? 17.427 7.840 6.335 1.00 89.06 66 SER A C 1
ATOM 540 O O . SER A 1 66 ? 18.308 7.663 7.181 1.00 89.06 66 SER A O 1
ATOM 542 N N . SER A 1 67 ? 17.183 9.033 5.791 1.00 86.88 67 SER A N 1
ATOM 543 C CA . SER A 1 67 ? 17.811 10.277 6.227 1.00 86.88 67 SER A CA 1
ATOM 544 C C . SER A 1 67 ? 16.849 11.015 7.151 1.00 86.88 67 SER A C 1
ATOM 546 O O . SER A 1 67 ? 15.858 11.564 6.688 1.00 86.88 67 SER A O 1
ATOM 548 N N . GLY A 1 68 ? 17.135 11.039 8.454 1.00 82.62 68 GLY A N 1
ATOM 549 C CA . GLY A 1 68 ? 16.347 11.825 9.411 1.00 82.62 68 GLY A CA 1
ATOM 550 C C . GLY A 1 68 ? 14.928 11.311 9.673 1.00 82.62 68 GLY A C 1
ATOM 551 O O . GLY A 1 68 ? 14.097 12.089 10.116 1.00 82.62 68 GLY A O 1
ATOM 552 N N . GLY A 1 69 ? 14.644 10.030 9.414 1.00 84.31 69 GLY A N 1
ATOM 553 C CA . GLY A 1 69 ? 13.296 9.477 9.588 1.00 84.31 69 GLY A CA 1
ATOM 554 C C . GLY A 1 69 ? 12.364 9.724 8.400 1.00 84.31 69 GLY A C 1
ATOM 555 O O . GLY A 1 69 ? 11.182 9.420 8.498 1.00 84.31 69 GLY A O 1
ATOM 556 N N . GLU A 1 70 ? 12.876 10.231 7.276 1.00 90.81 70 GLU A N 1
ATOM 557 C CA . GLU A 1 70 ? 12.106 10.385 6.039 1.00 90.81 70 GLU A CA 1
ATOM 558 C C . GLU A 1 70 ? 11.950 9.051 5.279 1.00 90.81 70 GLU A C 1
ATOM 560 O O . GLU A 1 70 ? 12.805 8.159 5.417 1.00 90.81 70 GLU A O 1
ATOM 565 N N . PRO A 1 71 ? 10.898 8.896 4.453 1.00 94.06 71 PRO A N 1
ATOM 566 C CA . PRO A 1 71 ? 10.749 7.755 3.554 1.00 94.06 71 PRO A CA 1
ATOM 567 C C . PRO A 1 71 ? 11.949 7.607 2.611 1.00 94.06 71 PRO A C 1
ATOM 569 O O . PRO A 1 71 ? 12.495 8.580 2.092 1.00 94.06 71 PRO A O 1
ATOM 572 N N . THR A 1 72 ? 12.375 6.371 2.369 1.00 95.94 72 THR A N 1
ATOM 573 C CA . THR A 1 72 ? 13.349 6.062 1.314 1.00 95.94 72 THR A CA 1
ATOM 574 C C . THR A 1 72 ? 12.647 5.888 -0.033 1.00 95.94 72 THR A C 1
ATOM 576 O O . THR A 1 72 ? 11.443 5.641 -0.092 1.00 95.94 72 THR A O 1
ATOM 579 N N . TYR A 1 73 ? 13.402 5.879 -1.135 1.00 96.00 73 TYR A N 1
ATOM 580 C CA . TYR A 1 73 ? 12.828 5.546 -2.444 1.00 96.00 73 TYR A CA 1
ATOM 581 C C . TYR A 1 73 ? 12.251 4.126 -2.531 1.00 96.00 73 TYR A C 1
ATOM 583 O O . TYR A 1 73 ? 11.393 3.887 -3.374 1.00 96.00 73 TYR A O 1
ATOM 591 N N . LEU A 1 74 ? 12.678 3.182 -1.679 1.00 95.81 74 LEU A N 1
ATOM 592 C CA . LEU A 1 74 ? 12.023 1.871 -1.598 1.00 95.81 74 LEU A CA 1
ATOM 593 C C . LEU A 1 74 ? 10.636 1.983 -0.953 1.00 95.81 74 LEU A C 1
ATOM 595 O O . LEU A 1 74 ? 9.698 1.341 -1.422 1.00 95.81 74 LEU A O 1
ATOM 599 N N . ASP A 1 75 ? 10.517 2.806 0.089 1.00 96.19 75 ASP A N 1
ATOM 600 C CA . ASP A 1 75 ? 9.257 3.052 0.795 1.00 96.19 75 ASP A CA 1
ATOM 601 C C . ASP A 1 75 ? 8.259 3.751 -0.141 1.00 96.19 75 ASP A C 1
ATOM 603 O O . ASP A 1 75 ? 7.129 3.288 -0.304 1.00 96.19 75 ASP A O 1
ATOM 607 N N . GLU A 1 76 ? 8.707 4.797 -0.846 1.00 97.06 76 GLU A N 1
ATOM 608 C CA . GLU A 1 76 ? 7.906 5.485 -1.865 1.00 97.06 76 GLU A CA 1
ATOM 609 C C . GLU A 1 76 ? 7.523 4.575 -3.033 1.00 97.06 76 GLU A C 1
ATOM 611 O O . GLU A 1 76 ? 6.390 4.615 -3.504 1.00 97.06 76 GLU A O 1
ATOM 616 N N . LEU A 1 77 ? 8.446 3.737 -3.512 1.00 97.69 77 LEU A N 1
ATOM 617 C CA . LEU A 1 77 ? 8.161 2.820 -4.610 1.00 97.69 77 LEU A CA 1
ATOM 618 C C . LEU A 1 77 ? 7.090 1.798 -4.208 1.00 97.69 77 LEU A C 1
ATOM 620 O O . LEU A 1 77 ? 6.182 1.530 -4.986 1.00 97.69 77 LEU A O 1
ATOM 624 N N . LYS A 1 78 ? 7.165 1.229 -3.001 1.00 98.00 78 LYS A N 1
ATOM 625 C CA . LYS A 1 78 ? 6.140 0.297 -2.506 1.00 98.00 78 LYS A CA 1
ATOM 626 C C . LYS A 1 78 ? 4.796 0.989 -2.272 1.00 98.00 78 LYS A C 1
ATOM 628 O O . LYS A 1 78 ? 3.763 0.379 -2.532 1.00 98.00 78 LYS A O 1
ATOM 633 N N . MET A 1 79 ? 4.805 2.246 -1.826 1.00 97.62 79 MET A N 1
ATOM 634 C CA . MET A 1 79 ? 3.604 3.081 -1.747 1.00 97.62 79 MET A CA 1
ATOM 635 C C . MET A 1 79 ? 2.952 3.235 -3.128 1.00 97.62 79 MET A C 1
ATOM 637 O O . MET A 1 79 ? 1.794 2.861 -3.292 1.00 97.62 79 MET A O 1
ATOM 641 N N . GLU A 1 80 ? 3.723 3.661 -4.131 1.00 98.31 80 GLU A N 1
ATOM 642 C CA . GLU A 1 80 ? 3.260 3.820 -5.515 1.00 98.31 80 GLU A CA 1
ATOM 643 C C . GLU A 1 80 ? 2.690 2.512 -6.085 1.00 98.31 80 GLU A C 1
ATOM 645 O O . GLU A 1 80 ? 1.661 2.496 -6.756 1.00 98.31 80 GLU A O 1
ATOM 650 N N . VAL A 1 81 ? 3.327 1.377 -5.784 1.00 98.50 81 VAL A N 1
ATOM 651 C CA . VAL A 1 81 ? 2.843 0.056 -6.203 1.00 98.50 81 VAL A CA 1
ATOM 652 C C . VAL A 1 81 ? 1.488 -0.286 -5.575 1.00 98.50 81 VAL A C 1
ATOM 654 O O . VAL A 1 81 ? 0.620 -0.822 -6.266 1.00 98.50 81 VAL A O 1
ATOM 657 N N . CYS A 1 82 ? 1.267 0.043 -4.299 1.00 98.44 82 CYS A N 1
ATOM 658 C CA . CYS A 1 82 ? -0.042 -0.120 -3.663 1.00 98.44 82 CYS A CA 1
ATOM 659 C C . CYS A 1 82 ? -1.120 0.754 -4.327 1.00 98.44 82 CYS A C 1
ATOM 661 O O . CYS A 1 82 ? -2.247 0.288 -4.516 1.00 98.44 82 CYS A O 1
ATOM 663 N N . GLU A 1 83 ? -0.791 1.987 -4.716 1.00 97.94 83 GLU A N 1
ATOM 664 C CA . GLU A 1 83 ? -1.717 2.871 -5.437 1.00 97.94 83 GLU A CA 1
ATOM 665 C C . GLU A 1 83 ? -2.052 2.329 -6.834 1.00 97.94 83 GLU A C 1
ATOM 667 O O . GLU A 1 83 ? -3.223 2.261 -7.208 1.00 97.94 83 GLU A O 1
ATOM 672 N N . ILE A 1 84 ? -1.056 1.822 -7.568 1.00 98.38 84 ILE A N 1
ATOM 673 C CA . ILE A 1 84 ? -1.261 1.151 -8.860 1.00 98.38 84 ILE A CA 1
ATOM 674 C C . ILE A 1 84 ? -2.180 -0.063 -8.699 1.00 98.38 84 ILE A C 1
ATOM 676 O O . ILE A 1 84 ? -3.149 -0.213 -9.447 1.00 98.38 84 ILE A O 1
ATOM 680 N N . PHE A 1 85 ? -1.922 -0.929 -7.716 1.00 98.38 85 PHE A N 1
ATOM 681 C CA . PHE A 1 85 ? -2.797 -2.071 -7.445 1.00 98.38 85 PHE A CA 1
ATOM 682 C C . PHE A 1 85 ? -4.220 -1.634 -7.104 1.00 98.38 85 PHE A C 1
ATOM 684 O O . PHE A 1 85 ? -5.176 -2.282 -7.531 1.00 98.38 85 PHE A O 1
ATOM 691 N N . THR A 1 86 ? -4.372 -0.522 -6.386 1.00 97.69 86 THR A N 1
ATOM 692 C CA . THR A 1 86 ? -5.674 0.058 -6.045 1.00 97.69 86 THR A CA 1
ATOM 693 C C . THR A 1 86 ? -6.412 0.552 -7.283 1.00 97.69 86 THR A C 1
ATOM 695 O O . THR A 1 86 ? -7.567 0.173 -7.491 1.00 97.69 86 THR A O 1
ATOM 698 N N . LEU A 1 87 ? -5.741 1.314 -8.149 1.00 97.56 87 LEU A N 1
ATOM 699 C CA . LEU A 1 87 ? -6.298 1.798 -9.409 1.00 97.56 87 LEU A CA 1
ATOM 700 C C . LEU A 1 87 ? -6.794 0.637 -10.279 1.00 97.56 87 LEU A C 1
ATOM 702 O O . LEU A 1 87 ? -7.948 0.630 -10.715 1.00 97.56 87 LEU A O 1
ATOM 706 N N . TYR A 1 88 ? -5.942 -0.366 -10.501 1.00 97.38 88 TYR A N 1
ATOM 707 C CA . TYR A 1 88 ? -6.292 -1.518 -11.329 1.00 97.38 88 TYR A CA 1
ATOM 708 C C . TYR A 1 88 ? -7.405 -2.347 -10.700 1.00 97.38 88 TYR A C 1
ATOM 710 O O . TYR A 1 88 ? -8.341 -2.734 -11.392 1.00 97.38 88 TYR A O 1
ATOM 718 N N . ALA A 1 89 ? -7.380 -2.553 -9.383 1.00 95.62 89 ALA A N 1
ATOM 719 C CA . ALA A 1 89 ? -8.475 -3.218 -8.696 1.00 95.62 89 ALA A CA 1
ATOM 720 C C . ALA A 1 89 ? -9.799 -2.470 -8.881 1.00 95.62 89 ALA A C 1
ATOM 722 O O . ALA A 1 89 ? -10.836 -3.105 -9.034 1.00 95.62 89 ALA A O 1
ATOM 723 N N . GLN A 1 90 ? -9.807 -1.140 -8.853 1.00 95.38 90 GLN A N 1
ATOM 724 C CA . GLN A 1 90 ? -11.041 -0.365 -8.972 1.00 95.38 90 GLN A CA 1
ATOM 725 C C . GLN A 1 90 ? -11.561 -0.265 -10.408 1.00 95.38 90 GLN A C 1
ATOM 727 O O . GLN A 1 90 ? -12.776 -0.221 -10.599 1.00 95.38 90 GLN A O 1
ATOM 732 N N . ARG A 1 91 ? -10.668 -0.199 -11.400 1.00 95.94 91 ARG A N 1
ATOM 733 C CA . ARG A 1 91 ? -11.029 0.209 -12.767 1.00 95.94 91 ARG A CA 1
ATOM 734 C C . ARG A 1 91 ? -10.776 -0.833 -13.845 1.00 95.94 91 ARG A C 1
ATOM 736 O O . ARG A 1 91 ? -11.485 -0.823 -14.843 1.00 95.94 91 ARG A O 1
ATOM 743 N N . PHE A 1 92 ? -9.805 -1.714 -13.638 1.00 95.75 92 PHE A N 1
ATOM 744 C CA . PHE A 1 92 ? -9.295 -2.651 -14.643 1.00 95.75 92 PHE A CA 1
ATOM 745 C C . PHE A 1 92 ? -9.121 -4.048 -14.027 1.00 95.75 92 PHE A C 1
ATOM 747 O O . PHE A 1 92 ? -8.114 -4.724 -14.225 1.00 95.75 92 PHE A O 1
ATOM 754 N N . GLU A 1 93 ? -10.086 -4.450 -13.193 1.00 94.62 93 GLU A N 1
ATOM 755 C CA . GLU A 1 93 ? -9.988 -5.660 -12.370 1.00 94.62 93 GLU A CA 1
ATOM 756 C C . GLU A 1 93 ? -9.800 -6.920 -13.222 1.00 94.62 93 GLU A C 1
ATOM 758 O O . GLU A 1 93 ? -9.035 -7.804 -12.842 1.00 94.62 93 GLU A O 1
ATOM 763 N N . GLU A 1 94 ? -10.479 -6.990 -14.369 1.00 94.69 94 GLU A N 1
ATOM 764 C CA . GLU A 1 94 ? -10.445 -8.143 -15.273 1.00 94.69 94 GLU A CA 1
ATOM 765 C C . GLU A 1 94 ? -9.006 -8.469 -15.701 1.00 94.69 94 GLU A C 1
ATOM 767 O O . GLU A 1 94 ? -8.582 -9.624 -15.578 1.00 94.69 94 GLU A O 1
ATOM 772 N N . GLU A 1 95 ? -8.221 -7.440 -16.032 1.00 95.56 95 GLU A N 1
ATOM 773 C CA . GLU A 1 95 ? -6.831 -7.555 -16.491 1.00 95.56 95 GLU A CA 1
ATOM 774 C C . GLU A 1 95 ? -5.874 -8.069 -15.414 1.00 95.56 95 GLU A C 1
ATOM 776 O O . GLU A 1 95 ? -4.936 -8.822 -15.693 1.00 95.56 95 GLU A O 1
ATOM 781 N N . ILE A 1 96 ? -6.107 -7.691 -14.153 1.00 95.31 96 ILE A N 1
ATOM 782 C CA . ILE A 1 96 ? -5.248 -8.105 -13.034 1.00 95.31 96 ILE A CA 1
ATOM 783 C C . ILE A 1 96 ? -5.799 -9.290 -12.242 1.00 95.31 96 ILE A C 1
ATOM 785 O O . ILE A 1 96 ? -5.127 -9.790 -11.335 1.00 95.31 96 ILE A O 1
ATOM 789 N N . SER A 1 97 ? -6.986 -9.787 -12.595 1.00 94.75 97 SER A N 1
ATOM 790 C CA . SER A 1 97 ? -7.620 -10.931 -11.938 1.00 94.75 97 SER A CA 1
ATOM 791 C C . SER A 1 97 ? -6.708 -12.168 -11.822 1.00 94.75 97 SER A C 1
ATOM 793 O O . SER A 1 97 ? -6.710 -12.775 -10.744 1.00 94.75 97 SER A O 1
ATOM 795 N N . PRO A 1 98 ? -5.833 -12.511 -12.802 1.00 95.56 98 PRO A N 1
ATOM 796 C CA . PRO A 1 98 ? -4.918 -13.650 -12.668 1.00 95.56 98 PRO A CA 1
ATOM 797 C C . PRO A 1 98 ? -3.823 -13.447 -11.608 1.00 95.56 98 PRO A C 1
ATOM 799 O O . PRO A 1 98 ? -3.235 -14.416 -11.130 1.00 95.56 98 PRO A O 1
ATOM 802 N N . PHE A 1 99 ? -3.533 -12.197 -11.240 1.00 96.38 99 PHE A N 1
ATOM 803 C 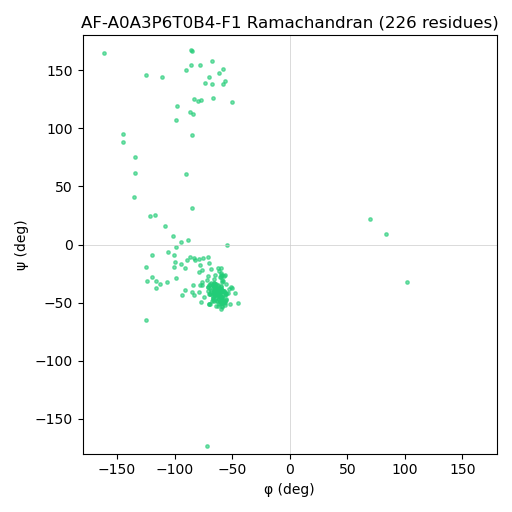CA . PHE A 1 99 ? -2.488 -11.823 -10.283 1.00 96.38 99 PHE A CA 1
ATOM 804 C C . PHE A 1 99 ? -3.045 -11.529 -8.892 1.00 96.38 99 PHE A C 1
ATOM 806 O O . PHE A 1 99 ? -2.280 -11.492 -7.927 1.00 96.38 99 PHE A O 1
ATOM 813 N N . MET A 1 100 ? -4.362 -11.338 -8.771 1.00 94.50 100 MET A N 1
ATOM 814 C CA . MET A 1 100 ? -4.973 -10.761 -7.578 1.00 94.50 100 MET A CA 1
ATOM 815 C C . MET A 1 100 ? -4.647 -11.530 -6.296 1.00 94.50 100 MET A C 1
ATOM 817 O O . MET A 1 100 ? -4.363 -10.914 -5.274 1.00 94.50 100 MET A O 1
ATOM 821 N N . GLN A 1 101 ? -4.619 -12.865 -6.338 1.00 92.19 101 GLN A N 1
ATOM 822 C CA . GLN A 1 101 ? -4.233 -13.670 -5.175 1.00 92.19 101 GLN A CA 1
ATOM 823 C C . GLN A 1 101 ? -2.851 -13.270 -4.635 1.00 92.19 101 GLN A C 1
ATOM 825 O O . GLN A 1 101 ? -2.683 -13.050 -3.435 1.00 92.19 101 GLN A O 1
ATOM 830 N N . ASN A 1 102 ? -1.869 -13.153 -5.530 1.00 94.25 102 ASN A N 1
ATOM 831 C CA . ASN A 1 102 ? -0.503 -12.790 -5.169 1.00 94.25 102 ASN A CA 1
ATOM 832 C C . ASN A 1 102 ? -0.417 -11.330 -4.719 1.00 94.25 102 ASN A C 1
ATOM 834 O O . ASN A 1 102 ? 0.347 -11.028 -3.806 1.00 94.25 102 ASN A O 1
ATOM 838 N N . ILE A 1 103 ? -1.213 -10.443 -5.325 1.00 96.75 103 ILE A N 1
ATOM 839 C CA . ILE A 1 103 ? -1.289 -9.028 -4.946 1.00 96.75 103 ILE A CA 1
ATOM 840 C C . ILE A 1 103 ? -1.830 -8.896 -3.519 1.00 96.75 103 ILE A C 1
ATOM 842 O O . ILE A 1 103 ? -1.165 -8.298 -2.676 1.00 96.75 103 ILE A O 1
ATOM 846 N N . ILE A 1 104 ? -2.979 -9.512 -3.214 1.00 93.25 104 ILE A N 1
ATOM 847 C CA . ILE A 1 104 ? -3.575 -9.500 -1.869 1.00 93.25 104 ILE A CA 1
ATOM 848 C C . ILE A 1 104 ? -2.570 -10.021 -0.843 1.00 93.25 104 ILE A C 1
ATOM 850 O O . ILE A 1 104 ? -2.350 -9.379 0.182 1.00 93.25 104 ILE A O 1
ATOM 854 N N . GLN A 1 105 ? -1.913 -11.149 -1.130 1.00 90.75 105 GLN A N 1
ATOM 855 C CA . GLN A 1 105 ? -0.918 -11.719 -0.227 1.00 90.75 105 GLN A CA 1
ATOM 856 C C . GLN A 1 105 ? 0.288 -10.788 -0.024 1.00 90.75 105 GLN A C 1
ATOM 858 O O . GLN A 1 105 ? 0.746 -10.631 1.106 1.00 90.75 105 GLN A O 1
ATOM 863 N N . ALA A 1 106 ? 0.804 -10.165 -1.086 1.00 94.12 106 ALA A N 1
ATOM 864 C CA . ALA A 1 106 ? 1.954 -9.267 -1.006 1.00 94.12 106 ALA A CA 1
ATOM 865 C C . ALA A 1 106 ? 1.637 -7.993 -0.208 1.00 94.12 106 ALA A C 1
ATOM 867 O O . ALA A 1 106 ? 2.408 -7.621 0.677 1.00 94.12 106 ALA A O 1
ATOM 868 N N . VAL A 1 107 ? 0.488 -7.360 -0.468 1.00 94.69 107 VAL A N 1
ATOM 869 C CA . VAL A 1 107 ? 0.041 -6.168 0.269 1.00 94.69 107 VAL A CA 1
ATOM 870 C C . VAL A 1 107 ? -0.244 -6.513 1.733 1.00 94.69 107 VAL A C 1
ATOM 872 O O . VAL A 1 107 ? 0.141 -5.768 2.629 1.00 94.69 107 VAL A O 1
ATOM 875 N N . TRP A 1 108 ? -0.835 -7.679 2.004 1.00 88.94 108 TRP A N 1
ATOM 876 C CA . TRP A 1 108 ? -1.040 -8.159 3.370 1.00 88.94 108 TRP A CA 1
ATOM 877 C C . TRP A 1 108 ? 0.281 -8.311 4.136 1.00 88.94 108 TRP A C 1
ATOM 879 O O . TRP A 1 108 ? 0.434 -7.792 5.242 1.00 88.94 108 TRP A O 1
ATOM 889 N N . GLN A 1 109 ? 1.258 -8.995 3.534 1.00 88.50 109 GLN A N 1
ATOM 890 C CA . GLN A 1 109 ? 2.574 -9.203 4.143 1.00 88.50 109 GLN A CA 1
ATOM 891 C C . GLN A 1 109 ? 3.316 -7.889 4.383 1.00 88.50 109 GLN A C 1
ATOM 893 O O . GLN A 1 109 ? 3.970 -7.753 5.416 1.00 88.50 109 GLN A O 1
ATOM 898 N N . LEU A 1 110 ? 3.171 -6.910 3.485 1.00 92.56 110 LEU A N 1
ATOM 899 C CA . LEU A 1 110 ? 3.739 -5.579 3.671 1.00 92.56 110 LEU A CA 1
ATOM 900 C C . LEU A 1 110 ? 3.262 -4.948 4.986 1.00 92.56 110 LEU A C 1
ATOM 902 O O . LEU A 1 110 ? 4.086 -4.494 5.777 1.00 92.56 110 LEU A O 1
ATOM 906 N N . VAL A 1 111 ? 1.952 -4.948 5.249 1.00 89.94 111 VAL A N 1
ATOM 907 C CA . VAL A 1 111 ? 1.387 -4.322 6.456 1.00 89.94 111 VAL A CA 1
ATOM 908 C C . VAL A 1 111 ? 1.836 -5.046 7.728 1.00 89.94 111 VAL A C 1
ATOM 910 O O . VAL A 1 111 ? 2.198 -4.394 8.705 1.00 89.94 111 VAL A O 1
ATOM 913 N N . VAL A 1 112 ? 1.863 -6.382 7.706 1.00 86.31 112 VAL A N 1
ATOM 914 C CA . VAL A 1 112 ? 2.299 -7.206 8.848 1.00 86.31 112 VAL A CA 1
ATOM 915 C C . VAL A 1 112 ? 3.771 -6.943 9.193 1.00 86.31 112 VAL A C 1
ATOM 917 O O . VAL A 1 112 ? 4.111 -6.686 10.348 1.00 86.31 112 VAL A O 1
ATOM 920 N N . GLN A 1 113 ? 4.656 -6.958 8.192 1.00 88.00 113 GLN A N 1
ATOM 921 C CA . GLN A 1 113 ? 6.108 -6.885 8.399 1.00 88.00 113 GLN A CA 1
ATOM 922 C C . GLN A 1 113 ? 6.619 -5.466 8.692 1.00 88.00 113 GLN A C 1
ATOM 924 O O . GLN A 1 113 ? 7.669 -5.302 9.313 1.00 88.00 113 GLN A O 1
ATOM 929 N N . THR A 1 114 ? 5.892 -4.429 8.272 1.00 90.38 114 THR A N 1
ATOM 930 C CA . THR A 1 114 ? 6.329 -3.031 8.416 1.00 90.38 114 THR A CA 1
ATOM 931 C C . THR A 1 114 ? 6.144 -2.542 9.845 1.00 90.38 114 THR A C 1
ATOM 933 O O . THR A 1 114 ? 5.037 -2.593 10.364 1.00 90.38 114 THR A O 1
ATOM 936 N N . ASN A 1 115 ? 7.191 -2.044 10.505 1.00 87.88 115 ASN A N 1
ATOM 937 C CA . ASN A 1 115 ? 7.116 -1.541 11.884 1.00 87.88 115 ASN A CA 1
ATOM 938 C C . ASN A 1 115 ? 6.358 -0.190 11.998 1.00 87.88 115 ASN A C 1
ATOM 940 O O . ASN A 1 115 ? 5.749 0.283 11.037 1.00 87.88 115 ASN A O 1
ATOM 944 N N . SER A 1 116 ? 6.356 0.423 13.184 1.00 86.06 116 SER A N 1
ATOM 945 C CA . SER A 1 116 ? 5.569 1.631 13.484 1.00 86.06 116 SER A CA 1
ATOM 946 C C . SER A 1 116 ? 6.265 2.967 13.172 1.00 86.06 116 SER A C 1
ATOM 948 O O . S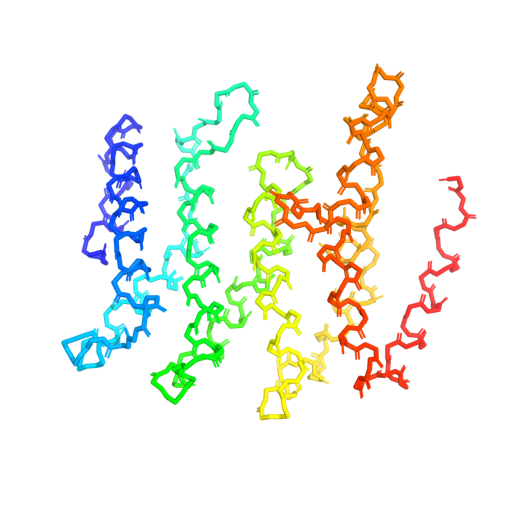ER A 1 116 ? 5.678 4.011 13.457 1.00 86.06 116 SER A O 1
ATOM 950 N N . GLU A 1 117 ? 7.472 2.965 12.587 1.00 88.00 117 GLU A N 1
ATOM 951 C CA . GLU A 1 117 ? 8.187 4.200 12.221 1.00 88.00 117 GLU A CA 1
ATOM 952 C C . GLU A 1 117 ? 7.346 5.071 11.266 1.00 88.00 117 GLU A C 1
ATOM 954 O O . GLU A 1 117 ? 6.735 4.566 10.316 1.00 88.00 117 GLU A O 1
ATOM 959 N N . THR A 1 118 ? 7.343 6.387 11.492 1.00 88.06 118 THR A N 1
ATOM 960 C CA . THR A 1 118 ? 6.562 7.376 10.722 1.00 88.06 118 THR A CA 1
ATOM 961 C C . THR A 1 118 ? 6.901 7.388 9.231 1.00 88.06 118 THR A C 1
ATOM 963 O O . THR A 1 118 ? 6.016 7.592 8.402 1.00 88.06 118 THR A O 1
ATOM 966 N N . ARG A 1 119 ? 8.147 7.063 8.859 1.00 91.25 119 ARG A N 1
ATOM 967 C CA . ARG A 1 119 ? 8.594 6.985 7.456 1.00 91.25 119 ARG A CA 1
ATOM 968 C C . ARG A 1 119 ? 7.786 6.034 6.581 1.00 91.25 119 ARG A C 1
ATOM 970 O O . ARG A 1 119 ? 7.735 6.201 5.368 1.00 91.25 119 ARG A O 1
ATOM 977 N N . TYR A 1 120 ? 7.166 5.022 7.181 1.00 92.75 120 TYR A N 1
ATOM 978 C CA . TYR A 1 120 ? 6.383 4.043 6.436 1.00 92.75 120 TYR A CA 1
ATOM 979 C C . TYR A 1 120 ? 4.886 4.375 6.387 1.00 92.75 120 TYR A C 1
ATOM 981 O O . TYR A 1 120 ? 4.118 3.591 5.833 1.00 92.75 120 TYR A O 1
ATOM 989 N N . ASP A 1 121 ? 4.445 5.497 6.966 1.00 90.44 121 ASP A N 1
ATOM 990 C CA . ASP A 1 121 ? 3.022 5.828 7.081 1.00 90.44 121 ASP A CA 1
ATOM 991 C C . ASP A 1 121 ? 2.332 5.878 5.716 1.00 90.44 121 ASP A C 1
ATOM 993 O O . ASP A 1 121 ? 1.326 5.197 5.537 1.00 90.44 121 ASP A O 1
ATOM 997 N N . GLY A 1 122 ? 2.895 6.586 4.730 1.00 92.00 122 GLY A N 1
ATOM 998 C CA . GLY A 1 122 ? 2.306 6.676 3.386 1.00 92.00 122 GLY A CA 1
ATOM 999 C C . GLY A 1 122 ? 2.145 5.308 2.710 1.00 92.00 122 GLY A C 1
ATOM 1000 O O . GLY A 1 122 ? 1.070 4.963 2.212 1.00 92.00 122 GLY A O 1
ATOM 1001 N N . MET A 1 123 ? 3.189 4.478 2.786 1.00 94.56 123 MET A N 1
ATOM 1002 C CA . MET A 1 123 ? 3.192 3.116 2.248 1.00 94.56 123 MET A CA 1
ATOM 1003 C C . MET A 1 123 ? 2.139 2.223 2.922 1.00 94.56 123 MET A C 1
ATOM 1005 O O . MET A 1 123 ? 1.385 1.525 2.241 1.00 94.56 123 MET A O 1
ATOM 1009 N N . VAL A 1 124 ? 2.062 2.247 4.256 1.00 93.62 124 VAL A N 1
ATOM 1010 C CA . VAL A 1 124 ? 1.103 1.437 5.021 1.00 93.62 124 VAL A CA 1
ATOM 1011 C C . VAL A 1 124 ? -0.329 1.918 4.798 1.00 93.62 124 VAL A C 1
ATOM 1013 O O . VAL A 1 124 ? -1.226 1.091 4.648 1.00 93.62 124 VAL A O 1
ATOM 1016 N N . CYS A 1 125 ? -0.560 3.228 4.720 1.00 92.75 125 CYS A N 1
ATOM 1017 C CA . CYS A 1 125 ? -1.872 3.791 4.411 1.00 92.75 125 CYS A CA 1
ATOM 1018 C C . CYS A 1 125 ? -2.380 3.334 3.040 1.00 92.75 125 CYS A C 1
ATOM 1020 O O . CYS A 1 125 ? -3.506 2.845 2.951 1.00 92.75 125 CYS A O 1
ATOM 1022 N N . SER A 1 126 ? -1.533 3.396 2.010 1.00 95.50 126 SER A N 1
ATOM 1023 C CA . SER A 1 126 ? -1.877 2.942 0.653 1.00 95.50 126 SER A CA 1
ATOM 1024 C C . SER A 1 126 ? -2.187 1.440 0.612 1.00 95.50 126 SER A C 1
ATOM 1026 O O . SER A 1 126 ? -3.129 0.993 -0.042 1.00 95.50 126 SER A O 1
ATOM 1028 N N . ALA A 1 127 ? -1.438 0.635 1.371 1.00 94.94 127 ALA A N 1
ATOM 1029 C CA . ALA A 1 127 ? -1.698 -0.797 1.510 1.00 94.94 127 ALA A CA 1
ATOM 1030 C C . ALA A 1 127 ? -3.040 -1.094 2.213 1.00 94.94 127 ALA A C 1
ATOM 1032 O O . ALA A 1 127 ? -3.799 -1.967 1.784 1.00 94.94 127 ALA A O 1
ATOM 1033 N N . LEU A 1 128 ? -3.353 -0.366 3.290 1.00 92.69 128 LEU A N 1
ATOM 1034 C CA . LEU A 1 128 ? -4.615 -0.504 4.024 1.00 92.69 128 LEU A CA 1
ATOM 1035 C C . LEU A 1 128 ? -5.820 -0.079 3.176 1.00 92.69 128 LEU A C 1
ATOM 1037 O O . LEU A 1 128 ? -6.873 -0.714 3.261 1.00 92.69 128 LEU A O 1
ATOM 1041 N N . GLU A 1 129 ? -5.672 0.946 2.337 1.00 94.00 129 GLU A N 1
ATOM 1042 C CA . GLU A 1 129 ? -6.701 1.366 1.384 1.00 94.00 129 GLU A CA 1
ATOM 1043 C C . GLU A 1 129 ? -7.019 0.257 0.374 1.00 94.00 129 GLU A C 1
ATOM 1045 O O . GLU A 1 129 ? -8.181 -0.149 0.257 1.00 94.00 129 GLU A O 1
ATOM 1050 N N . PHE A 1 130 ? -5.993 -0.310 -0.271 1.00 95.56 130 PHE A N 1
ATOM 1051 C CA . PHE A 1 130 ? -6.150 -1.448 -1.179 1.00 95.56 130 PHE A CA 1
ATOM 1052 C C . PHE A 1 130 ? -6.931 -2.598 -0.519 1.00 95.56 130 PHE A C 1
ATOM 1054 O O . PHE A 1 130 ? -7.933 -3.082 -1.056 1.00 95.56 130 PHE A O 1
ATOM 1061 N N . LEU A 1 131 ? -6.510 -3.017 0.681 1.00 92.62 131 LEU A N 1
ATOM 1062 C CA . LEU A 1 131 ? -7.159 -4.103 1.422 1.00 92.62 131 LEU A CA 1
ATOM 1063 C C . LEU A 1 131 ? -8.610 -3.759 1.788 1.00 92.62 131 LEU A C 1
ATOM 1065 O O . LEU A 1 131 ? -9.490 -4.621 1.710 1.00 92.62 131 LEU A O 1
ATOM 1069 N N . SER A 1 132 ? -8.884 -2.501 2.140 1.00 91.12 132 SER A N 1
ATOM 1070 C CA . SER A 1 132 ? -10.234 -2.024 2.463 1.00 91.12 132 SER A CA 1
ATOM 1071 C C . SER A 1 132 ? -11.166 -2.134 1.259 1.00 91.12 132 SER A C 1
ATOM 1073 O O . SER A 1 132 ? -12.314 -2.558 1.404 1.00 91.12 132 SER A O 1
ATOM 1075 N N . ILE A 1 133 ? -10.680 -1.809 0.061 1.00 92.81 133 ILE A N 1
ATOM 1076 C CA . ILE A 1 133 ? -11.447 -1.913 -1.185 1.00 92.81 133 ILE A CA 1
ATOM 1077 C C . ILE A 1 133 ? -11.689 -3.380 -1.550 1.00 92.81 133 ILE A C 1
ATOM 1079 O O . ILE A 1 133 ? -12.833 -3.781 -1.774 1.00 92.81 133 ILE A O 1
ATOM 1083 N N . ILE A 1 134 ? -10.635 -4.198 -1.578 1.00 92.12 134 ILE A N 1
ATOM 1084 C CA . ILE A 1 134 ? -10.725 -5.604 -1.998 1.00 92.12 134 ILE A CA 1
ATOM 1085 C C . ILE A 1 134 ? -11.570 -6.434 -1.026 1.00 92.12 134 ILE A C 1
ATOM 1087 O O . ILE A 1 134 ? -12.352 -7.274 -1.471 1.00 92.12 134 ILE A O 1
ATOM 1091 N N . SER A 1 135 ? -11.507 -6.164 0.281 1.00 88.81 135 SER A N 1
ATOM 1092 C CA . SER A 1 135 ? -12.303 -6.894 1.283 1.00 88.81 135 SER A CA 1
ATOM 1093 C C . SER A 1 135 ? -13.819 -6.789 1.082 1.00 88.81 135 SER A C 1
ATOM 1095 O O . SER A 1 135 ? -14.566 -7.686 1.489 1.00 88.81 135 SER A O 1
ATOM 1097 N N . GLN A 1 136 ? -14.277 -5.727 0.412 1.00 89.56 136 GLN A N 1
ATOM 1098 C CA . GLN A 1 136 ? -15.687 -5.499 0.098 1.00 89.56 136 GLN A CA 1
ATOM 1099 C C . GLN A 1 136 ? -16.149 -6.261 -1.152 1.00 89.56 136 GLN A C 1
ATOM 1101 O O . GLN A 1 136 ? -17.353 -6.392 -1.376 1.00 89.56 136 GLN A O 1
ATOM 1106 N N . LYS A 1 137 ? -15.228 -6.806 -1.957 1.00 90.06 137 LYS A N 1
ATOM 1107 C CA . LYS A 1 137 ? -15.566 -7.506 -3.198 1.00 90.06 137 LYS A CA 1
ATOM 1108 C C . LYS A 1 137 ? -15.964 -8.968 -2.939 1.00 90.06 137 LYS A C 1
ATOM 1110 O O . LYS A 1 137 ? -15.195 -9.716 -2.333 1.00 90.06 137 LYS A O 1
ATOM 1115 N N . PRO A 1 138 ? -17.151 -9.430 -3.387 1.00 87.69 138 PRO A N 1
ATOM 1116 C CA . PRO A 1 138 ? -17.622 -10.794 -3.120 1.00 87.69 138 PRO A CA 1
ATOM 1117 C C . PRO A 1 138 ? -16.708 -11.907 -3.642 1.00 87.69 138 PRO A C 1
ATOM 1119 O O . PRO A 1 138 ? -16.490 -12.893 -2.949 1.00 87.69 138 PRO A O 1
ATOM 1122 N N . HIS A 1 139 ? -16.131 -11.748 -4.831 1.00 87.44 139 HIS A N 1
ATOM 1123 C CA . HIS A 1 139 ? -15.311 -12.785 -5.465 1.00 87.44 139 HIS A CA 1
ATOM 1124 C C . HIS A 1 139 ? -13.950 -13.012 -4.768 1.00 87.44 139 HIS A C 1
ATOM 1126 O O . HIS A 1 139 ? -13.334 -14.051 -4.983 1.00 87.44 139 HIS A O 1
ATOM 1132 N N . TYR A 1 140 ? -13.493 -12.087 -3.909 1.00 87.56 140 TYR A N 1
ATOM 1133 C CA . TYR A 1 140 ? -12.254 -12.228 -3.124 1.00 87.56 140 TYR A CA 1
ATOM 1134 C C . TYR A 1 140 ? -12.504 -12.640 -1.671 1.00 87.56 140 TYR A C 1
ATOM 1136 O O . TYR A 1 140 ? -11.576 -12.693 -0.869 1.00 87.56 140 TYR A O 1
ATOM 1144 N N . GLU A 1 141 ? -13.745 -12.970 -1.316 1.00 84.31 141 GLU A N 1
ATOM 1145 C CA . GLU A 1 141 ? -14.143 -13.316 0.049 1.00 84.31 141 GLU A CA 1
ATOM 1146 C C . GLU A 1 141 ? -13.303 -14.424 0.679 1.00 84.31 141 GLU A C 1
ATOM 1148 O O . GLU A 1 141 ? -12.891 -14.307 1.833 1.00 84.31 141 GLU A O 1
ATOM 1153 N N . SER A 1 142 ? -12.988 -15.470 -0.087 1.00 83.19 142 SER A N 1
ATOM 1154 C CA . SER A 1 142 ? -12.196 -16.602 0.395 1.00 83.19 142 SER A CA 1
ATOM 1155 C C . SER A 1 142 ? -10.808 -16.195 0.893 1.00 83.19 142 SER A C 1
ATOM 1157 O O . SER A 1 142 ? -10.260 -16.875 1.756 1.00 83.19 142 SER A O 1
ATOM 1159 N N . TYR A 1 143 ? -10.251 -15.087 0.391 1.00 79.62 143 TYR A N 1
ATOM 1160 C CA . TYR A 1 143 ? -8.957 -14.572 0.840 1.00 79.62 143 TYR A CA 1
ATOM 1161 C C . TYR A 1 143 ? -9.032 -13.865 2.189 1.00 79.62 143 TYR A C 1
ATOM 1163 O O . TYR A 1 143 ? -8.016 -13.786 2.864 1.00 79.62 143 TYR A O 1
ATOM 1171 N N . PHE A 1 144 ? -10.207 -13.384 2.598 1.00 75.81 144 PHE A N 1
ATOM 1172 C CA . PHE A 1 144 ? -10.395 -12.728 3.892 1.00 75.81 144 PHE A CA 1
ATOM 1173 C C . PHE A 1 144 ? -10.990 -13.668 4.937 1.00 75.81 144 PHE A C 1
ATOM 1175 O O . PHE A 1 144 ? -10.693 -13.494 6.108 1.00 75.81 144 PHE A O 1
ATOM 1182 N N . VAL A 1 145 ? -11.782 -14.664 4.523 1.00 70.62 145 VAL A N 1
ATOM 1183 C CA . VAL A 1 145 ? -12.548 -15.572 5.401 1.00 70.62 145 VAL A CA 1
ATOM 1184 C C . VAL A 1 145 ? -11.877 -16.944 5.598 1.00 70.62 145 VAL A C 1
ATOM 1186 O O . VAL A 1 145 ? -12.304 -17.724 6.448 1.00 70.62 145 VAL A O 1
ATOM 1189 N N . GLY A 1 146 ? -10.815 -17.258 4.848 1.00 65.00 146 GLY A N 1
ATOM 1190 C CA . GLY A 1 146 ? -10.043 -18.491 5.037 1.00 65.00 146 GLY A CA 1
ATOM 1191 C C . GLY A 1 146 ? -9.471 -18.629 6.456 1.00 65.00 146 GLY A C 1
ATOM 1192 O O . GLY A 1 146 ? -9.194 -17.626 7.123 1.00 65.00 146 GLY A O 1
ATOM 1193 N N . GLU A 1 147 ? -9.293 -19.873 6.924 1.00 53.91 147 GLU A N 1
ATOM 1194 C CA . GLU A 1 147 ? -8.717 -20.159 8.248 1.00 53.91 147 GLU A CA 1
ATOM 1195 C C . GLU A 1 147 ? -7.401 -19.388 8.437 1.00 53.91 147 GLU A C 1
ATOM 1197 O O . GLU A 1 147 ? -6.476 -19.511 7.636 1.00 53.91 147 GLU A O 1
ATOM 1202 N N . GLY A 1 148 ? -7.326 -18.560 9.483 1.00 58.06 148 GLY A N 1
ATOM 1203 C CA . GLY A 1 148 ? -6.150 -17.747 9.791 1.00 58.06 148 GLY A C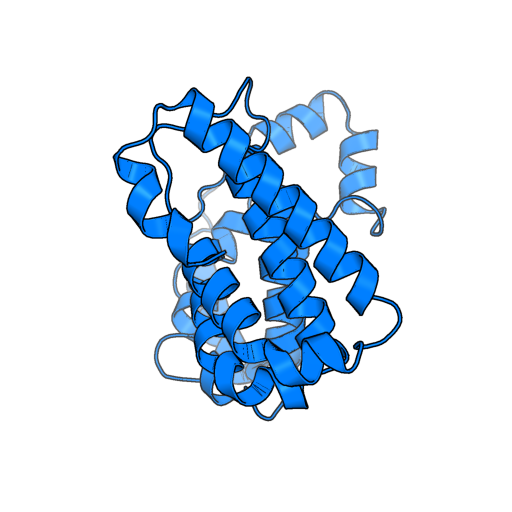A 1
ATOM 1204 C C . GLY A 1 148 ? -6.243 -16.270 9.408 1.00 58.06 148 GLY A C 1
ATOM 1205 O O . GLY A 1 148 ? -5.703 -15.457 10.146 1.00 58.06 148 GLY A O 1
ATOM 1206 N N . VAL A 1 149 ? -6.949 -15.862 8.344 1.00 62.34 149 VAL A N 1
ATOM 1207 C CA . VAL A 1 149 ? -6.849 -14.466 7.847 1.00 62.34 149 VAL A CA 1
ATOM 1208 C C . VAL A 1 149 ? -7.640 -13.477 8.699 1.00 62.34 149 VAL A C 1
ATOM 1210 O O . VAL A 1 149 ? -7.066 -12.501 9.179 1.00 62.34 149 VAL A O 1
ATOM 1213 N N . LEU A 1 150 ? -8.915 -13.756 9.005 1.00 60.59 150 LEU A N 1
ATOM 1214 C CA . LEU A 1 150 ? -9.657 -12.965 10.004 1.00 60.59 150 LEU A CA 1
ATOM 1215 C C . LEU A 1 150 ? -8.982 -13.012 11.380 1.00 60.59 150 LEU A C 1
ATOM 1217 O O . LEU A 1 150 ? -9.112 -12.081 12.170 1.00 60.59 150 LEU A O 1
ATOM 1221 N N . GLN A 1 151 ? -8.236 -14.080 11.665 1.00 56.41 151 GLN A N 1
ATOM 1222 C CA . GLN A 1 151 ? -7.471 -14.208 12.898 1.00 56.41 151 GLN A CA 1
ATOM 1223 C C . GLN A 1 151 ? -6.187 -13.359 12.862 1.00 56.41 151 GLN A C 1
ATOM 1225 O O . GLN A 1 151 ? -5.846 -12.752 13.865 1.00 56.41 151 GLN A O 1
ATOM 1230 N N . THR A 1 152 ? -5.509 -13.192 11.728 1.00 58.44 152 THR A N 1
ATOM 1231 C CA . THR A 1 152 ? -4.416 -12.210 11.595 1.00 58.44 152 THR A CA 1
ATOM 1232 C C . THR A 1 152 ? -4.950 -10.770 11.575 1.00 58.44 152 THR A C 1
ATOM 1234 O O . THR A 1 152 ? -4.290 -9.865 12.071 1.00 58.44 152 THR A O 1
ATOM 1237 N N . ILE A 1 153 ? -6.169 -10.550 11.065 1.00 59.62 153 ILE A N 1
ATOM 1238 C CA . ILE A 1 153 ? -6.867 -9.254 11.111 1.00 59.62 153 ILE A CA 1
ATOM 1239 C C . ILE A 1 153 ? -7.238 -8.871 12.552 1.00 59.62 153 ILE A C 1
ATOM 1241 O O . ILE A 1 153 ? -7.041 -7.721 12.944 1.00 59.62 153 ILE A O 1
ATOM 1245 N N . ALA A 1 154 ? -7.832 -9.794 13.319 1.00 51.34 154 ALA A N 1
ATOM 1246 C CA . ALA A 1 154 ? -8.513 -9.470 14.575 1.00 51.34 154 ALA A CA 1
ATOM 1247 C C . ALA A 1 154 ? -8.023 -10.252 15.811 1.00 51.34 154 ALA A C 1
ATOM 1249 O O . ALA A 1 154 ? -8.286 -9.823 16.933 1.00 51.34 154 ALA A O 1
ATOM 1250 N N . HIS A 1 155 ? -7.352 -11.395 15.648 1.00 44.62 155 HIS A N 1
ATOM 1251 C CA . HIS A 1 155 ? -6.940 -12.294 16.737 1.00 44.62 155 HIS A CA 1
ATOM 1252 C C . HIS A 1 155 ? -5.470 -12.138 17.142 1.00 44.62 155 HIS A C 1
ATOM 1254 O O . HIS A 1 155 ? -5.136 -12.513 18.263 1.00 44.62 155 HIS A O 1
ATOM 1260 N N . SER A 1 156 ? -4.602 -11.552 16.309 1.00 43.31 156 SER A N 1
ATOM 1261 C CA . SER A 1 156 ? -3.316 -11.074 16.813 1.00 43.31 156 SER A CA 1
ATOM 1262 C C . SER A 1 156 ? -3.497 -9.659 17.358 1.00 43.31 156 SER A C 1
ATOM 1264 O O . SER A 1 156 ? -3.742 -8.690 16.641 1.00 43.31 156 SER A O 1
ATOM 1266 N N . SER A 1 157 ? -3.331 -9.542 18.669 1.00 40.59 157 SER A N 1
ATOM 1267 C CA . SER A 1 157 ? -3.002 -8.302 19.375 1.00 40.59 157 SER A CA 1
ATOM 1268 C C . SER A 1 157 ? -1.736 -7.619 18.829 1.00 40.59 157 SER A C 1
ATOM 1270 O O . SER A 1 157 ? -1.359 -6.577 19.355 1.00 40.59 157 SER A O 1
ATOM 1272 N N . GLU A 1 158 ? -1.068 -8.191 17.818 1.00 48.53 158 GLU A N 1
ATOM 1273 C CA . GLU A 1 158 ? 0.311 -7.873 17.461 1.00 48.53 158 GLU A CA 1
ATOM 1274 C C . GLU A 1 158 ? 0.511 -7.241 16.070 1.00 48.53 158 GLU A C 1
ATOM 1276 O O . GLU A 1 158 ? 1.371 -6.372 15.992 1.00 48.53 158 GLU A O 1
ATOM 1281 N N . ASP A 1 159 ? -0.264 -7.497 14.999 1.00 66.31 159 ASP A N 1
ATOM 1282 C CA . ASP A 1 159 ? 0.321 -7.182 13.669 1.00 66.31 159 ASP A CA 1
ATOM 1283 C C . ASP A 1 159 ? -0.320 -6.100 12.791 1.00 66.31 159 ASP A C 1
ATOM 1285 O O . ASP A 1 159 ? 0.428 -5.358 12.153 1.00 66.31 159 ASP A O 1
ATOM 1289 N N . VAL A 1 160 ? -1.648 -5.934 12.729 1.00 64.00 160 VAL A N 1
ATOM 1290 C CA . VAL A 1 160 ? -2.233 -4.960 11.773 1.00 64.00 160 VAL A CA 1
ATOM 1291 C C . VAL A 1 160 ? -3.132 -3.927 12.434 1.00 64.00 160 VAL A C 1
ATOM 1293 O O . VAL A 1 160 ? -2.794 -2.746 12.433 1.00 64.00 160 VAL A O 1
ATOM 1296 N N . CYS A 1 161 ? -4.265 -4.329 13.011 1.00 66.50 161 CYS A N 1
ATOM 1297 C CA . CYS A 1 161 ? -5.236 -3.364 13.527 1.00 66.50 161 CYS A CA 1
ATOM 1298 C C . CYS A 1 161 ? -4.712 -2.638 14.775 1.00 66.50 161 CYS A C 1
ATOM 1300 O O . CYS A 1 161 ? -4.703 -1.413 14.809 1.00 66.50 161 CYS A O 1
ATOM 1302 N N . VAL A 1 162 ? -4.237 -3.370 15.787 1.00 67.88 162 VAL A N 1
ATOM 1303 C CA . VAL A 1 162 ? -3.756 -2.768 17.046 1.00 67.88 162 VAL A CA 1
ATOM 1304 C C . VAL A 1 162 ? -2.563 -1.850 16.789 1.00 67.88 162 VAL A C 1
ATOM 1306 O O . VAL A 1 162 ? -2.613 -0.668 17.122 1.00 67.88 162 VAL A O 1
ATOM 1309 N N . LYS A 1 163 ? -1.539 -2.373 16.113 1.00 74.81 163 LYS A N 1
ATOM 1310 C CA . LYS A 1 163 ? -0.303 -1.657 15.788 1.00 74.81 163 LYS A CA 1
ATOM 1311 C C . LYS A 1 163 ? -0.538 -0.350 15.036 1.00 74.81 163 LYS A C 1
ATOM 1313 O O . LYS A 1 163 ? 0.103 0.650 15.333 1.00 74.81 163 LYS A O 1
ATOM 1318 N N . ASN A 1 164 ? -1.458 -0.350 14.073 1.00 75.94 164 ASN A N 1
ATOM 1319 C CA . ASN A 1 164 ? -1.712 0.825 13.247 1.00 75.94 164 ASN A CA 1
ATOM 1320 C C . ASN A 1 164 ? -2.779 1.760 13.842 1.00 75.94 164 ASN A C 1
ATOM 1322 O O . ASN A 1 164 ? -2.863 2.896 13.396 1.00 75.94 164 ASN A O 1
ATOM 1326 N N . MET A 1 165 ? -3.558 1.341 14.852 1.00 77.69 165 MET A N 1
ATOM 1327 C CA . MET A 1 165 ? -4.523 2.206 15.557 1.00 77.69 165 MET A CA 1
ATOM 1328 C C . MET A 1 165 ? -3.951 2.920 16.792 1.00 77.69 165 MET A C 1
ATOM 1330 O O . MET A 1 165 ? -4.524 3.926 17.222 1.00 77.69 165 MET A O 1
ATOM 1334 N N . GLN A 1 166 ? -2.852 2.423 17.365 1.00 77.56 166 GLN A N 1
ATOM 1335 C CA . GLN A 1 166 ? -2.220 3.007 18.551 1.00 77.56 166 GLN A CA 1
ATOM 1336 C C . GLN A 1 166 ? -1.737 4.448 18.309 1.00 77.56 166 GLN A C 1
ATOM 1338 O O . GLN A 1 166 ? -1.383 4.834 17.195 1.00 77.56 166 GLN A O 1
ATOM 1343 N N . LEU A 1 167 ? -1.777 5.267 19.363 1.00 78.25 167 LEU A N 1
ATOM 1344 C CA . LEU A 1 167 ? -1.098 6.563 19.395 1.00 78.25 167 LEU A CA 1
ATOM 1345 C C . LEU A 1 167 ? 0.375 6.315 19.694 1.00 78.25 167 LEU A C 1
ATOM 1347 O O . LEU A 1 167 ? 0.699 5.665 20.688 1.00 78.25 167 LEU A O 1
ATOM 1351 N N . ARG A 1 168 ? 1.249 6.799 18.813 1.00 84.06 168 ARG A N 1
ATOM 1352 C CA . ARG A 1 168 ? 2.699 6.735 19.010 1.00 84.06 168 ARG A CA 1
ATOM 1353 C C . ARG A 1 168 ? 3.185 7.927 19.825 1.00 84.06 168 ARG A C 1
ATOM 1355 O O . ARG A 1 168 ? 2.460 8.905 19.993 1.00 84.06 168 ARG A O 1
ATOM 1362 N N . GLN A 1 169 ? 4.425 7.857 20.296 1.00 84.69 169 GLN A N 1
ATOM 1363 C CA . GLN A 1 169 ? 5.037 8.956 21.038 1.00 84.69 169 GLN A CA 1
ATOM 1364 C C . GLN A 1 169 ? 5.095 10.233 20.187 1.00 84.69 169 GLN A C 1
ATOM 1366 O O . GLN A 1 169 ? 4.750 11.301 20.672 1.00 84.69 169 GLN A O 1
ATOM 1371 N N . GLU A 1 170 ? 5.400 10.105 18.897 1.00 83.94 170 GLU A N 1
ATOM 1372 C CA . GLU A 1 170 ? 5.415 11.211 17.937 1.00 83.94 170 GLU A CA 1
ATOM 1373 C C . GLU A 1 170 ? 4.016 11.815 17.730 1.00 83.94 170 GLU A C 1
ATOM 1375 O O . GLU A 1 170 ? 3.871 13.022 17.548 1.00 83.94 170 GLU A O 1
ATOM 1380 N N . ASP A 1 171 ? 2.966 10.985 17.789 1.00 82.88 171 ASP A N 1
ATOM 1381 C CA . ASP A 1 171 ? 1.582 11.457 17.697 1.00 82.88 171 ASP A CA 1
ATOM 1382 C C . ASP A 1 171 ? 1.192 12.255 18.960 1.00 82.88 171 ASP A C 1
ATOM 1384 O O . ASP A 1 171 ? 0.460 13.240 18.867 1.00 82.88 171 ASP A O 1
ATOM 1388 N N . LEU A 1 172 ? 1.669 11.830 20.139 1.00 86.94 172 LEU A N 1
ATOM 1389 C CA . LEU A 1 172 ? 1.452 12.522 21.414 1.00 86.94 172 LEU A CA 1
ATOM 1390 C C . LEU A 1 172 ? 2.228 13.840 21.475 1.00 86.94 172 LEU A C 1
ATOM 1392 O O . LEU A 1 172 ? 1.659 14.852 21.868 1.00 86.94 172 LEU A O 1
ATOM 1396 N N . GLU A 1 173 ? 3.479 13.849 21.022 1.00 88.69 173 GLU A N 1
ATOM 1397 C CA . GLU A 1 173 ? 4.292 15.063 20.900 1.00 88.69 173 GLU A CA 1
ATOM 1398 C C . GLU A 1 173 ? 3.630 16.066 19.951 1.00 88.69 173 GLU A C 1
ATOM 1400 O O . GLU A 1 173 ? 3.457 17.226 20.311 1.00 88.69 173 GLU A O 1
ATOM 1405 N N . GLN A 1 174 ? 3.132 15.618 18.790 1.00 85.38 174 GLN A N 1
ATOM 1406 C CA . GLN A 1 174 ? 2.385 16.499 17.891 1.00 85.38 174 GLN A CA 1
ATOM 1407 C C . GLN A 1 174 ? 1.099 17.032 18.542 1.00 85.38 174 GLN A C 1
ATOM 1409 O O . GLN A 1 174 ? 0.727 18.183 18.324 1.00 85.38 174 GLN A O 1
ATOM 1414 N N . PHE A 1 175 ? 0.400 16.214 19.329 1.00 87.19 175 PHE A N 1
ATOM 1415 C CA . PHE A 1 175 ? -0.784 16.661 20.059 1.00 87.19 175 PHE A CA 1
ATOM 1416 C C . PHE A 1 175 ? -0.450 17.720 21.122 1.00 87.19 175 PHE A C 1
ATOM 1418 O O . PHE A 1 175 ? -1.233 18.649 21.319 1.00 87.19 175 PHE A O 1
ATOM 1425 N N . GLU A 1 176 ? 0.695 17.595 21.794 1.00 90.94 176 GLU A N 1
ATOM 1426 C CA . GLU A 1 176 ? 1.159 18.540 22.813 1.00 90.94 176 GLU A CA 1
ATOM 1427 C C . GLU A 1 176 ? 1.680 19.852 22.201 1.00 90.94 176 GLU A C 1
ATOM 1429 O O . GLU A 1 176 ? 1.294 20.931 22.659 1.00 90.94 176 GLU A O 1
ATOM 1434 N N . ASP A 1 177 ? 2.497 19.769 21.148 1.00 93.81 177 ASP A N 1
ATOM 1435 C CA . ASP A 1 177 ? 3.167 20.918 20.528 1.00 93.81 177 ASP A CA 1
ATOM 1436 C C . ASP A 1 177 ? 2.283 21.643 19.497 1.00 93.81 177 ASP A C 1
ATOM 1438 O O . ASP A 1 177 ? 2.246 22.877 19.448 1.00 93.81 177 ASP A O 1
ATOM 1442 N N . GLU A 1 178 ? 1.538 20.892 18.678 1.00 91.50 178 GLU A N 1
ATOM 1443 C CA . GLU A 1 178 ? 0.728 21.396 17.560 1.00 91.50 178 GLU A CA 1
ATOM 1444 C C . GLU A 1 178 ? -0.694 20.782 17.528 1.00 91.50 178 GLU A C 1
ATOM 1446 O O . GLU A 1 178 ? -1.106 20.171 16.532 1.00 91.50 178 GLU A O 1
ATOM 1451 N N . PRO A 1 179 ? -1.519 20.987 18.576 1.00 87.00 179 PRO A N 1
ATOM 1452 C CA . PRO A 1 179 ? -2.819 20.323 18.729 1.00 87.00 179 PRO A CA 1
ATOM 1453 C C . PRO A 1 179 ? -3.790 20.572 17.567 1.00 87.00 179 PRO A C 1
ATOM 1455 O O . PRO A 1 179 ? -4.605 19.712 17.236 1.00 87.00 179 PRO A O 1
ATOM 1458 N N . ILE A 1 180 ? -3.715 21.744 16.927 1.00 86.75 180 ILE A N 1
ATOM 1459 C CA . ILE A 1 180 ? -4.564 22.080 15.777 1.00 86.75 180 ILE A CA 1
ATOM 1460 C C . ILE A 1 180 ? -4.181 21.236 14.556 1.00 86.75 180 ILE A C 1
ATOM 1462 O O . ILE A 1 180 ? -5.071 20.733 13.877 1.00 86.75 180 ILE A O 1
ATOM 1466 N N . GLU A 1 181 ? -2.888 21.051 14.282 1.00 83.50 181 GLU A N 1
ATOM 1467 C CA . GLU A 1 181 ? -2.427 20.240 13.148 1.00 83.50 181 GLU A CA 1
ATOM 1468 C C . GLU A 1 181 ? -2.676 18.752 13.392 1.00 83.50 181 GLU A C 1
ATOM 1470 O O . GLU A 1 181 ? -3.098 18.041 12.481 1.00 83.50 181 GLU A O 1
ATOM 1475 N N . PHE A 1 182 ? -2.526 18.290 14.637 1.00 81.75 182 PHE A N 1
ATOM 1476 C CA . PHE A 1 182 ? -2.966 16.953 15.032 1.00 81.75 182 PHE A CA 1
ATOM 1477 C C . PHE A 1 182 ? -4.468 16.750 14.760 1.00 81.75 182 PHE A C 1
ATOM 1479 O O . PHE A 1 182 ? -4.863 15.777 14.117 1.00 81.75 182 PHE A O 1
ATOM 1486 N N . MET A 1 183 ? -5.316 17.693 15.193 1.00 79.44 183 MET A N 1
ATOM 1487 C CA . MET A 1 183 ? -6.761 17.627 14.954 1.00 79.44 183 MET A CA 1
ATOM 1488 C C . MET A 1 183 ? -7.111 17.677 13.465 1.00 79.44 183 MET A C 1
ATOM 1490 O O . MET A 1 183 ? -7.994 16.942 13.033 1.00 79.44 183 MET A O 1
ATOM 1494 N N . LYS A 1 184 ? -6.434 18.511 12.667 1.00 79.25 184 LYS A N 1
ATOM 1495 C CA . LYS A 1 184 ? -6.651 18.564 11.215 1.00 79.25 184 LYS A CA 1
ATOM 1496 C C . LYS A 1 184 ? -6.298 17.245 10.543 1.00 79.25 184 LYS A C 1
ATOM 1498 O O . LYS A 1 184 ? -7.103 16.768 9.760 1.00 79.25 184 LYS A O 1
ATOM 1503 N N . LYS A 1 185 ? -5.174 16.607 10.884 1.00 73.62 185 LYS A N 1
ATOM 1504 C CA . LYS A 1 185 ? -4.817 15.287 10.326 1.00 73.62 185 LYS A CA 1
ATOM 1505 C C . LYS A 1 185 ? -5.865 14.209 10.623 1.00 73.62 185 LYS A C 1
ATOM 1507 O O . LYS A 1 185 ? -6.060 13.299 9.821 1.00 73.62 185 LYS A O 1
ATOM 1512 N N . ASP A 1 186 ? -6.545 14.299 11.765 1.00 67.94 186 ASP A N 1
ATOM 1513 C CA . ASP A 1 186 ? -7.587 13.337 12.142 1.00 67.94 186 ASP A CA 1
ATOM 1514 C C . ASP A 1 186 ? -8.961 13.674 11.516 1.00 67.94 186 ASP A C 1
ATOM 1516 O O . ASP A 1 186 ? -9.705 12.773 11.118 1.00 67.94 186 ASP A O 1
ATOM 1520 N N . ILE A 1 187 ? -9.290 14.969 11.373 1.00 66.19 187 ILE A N 1
ATOM 1521 C CA . ILE A 1 187 ? -10.601 15.474 10.917 1.00 66.19 187 ILE A CA 1
ATOM 1522 C C . ILE A 1 187 ? -10.659 15.724 9.396 1.00 66.19 187 ILE A C 1
ATOM 1524 O O . ILE A 1 187 ? -11.659 15.389 8.753 1.00 66.19 187 ILE A O 1
ATOM 1528 N N . GLU A 1 188 ? -9.626 16.321 8.799 1.00 58.22 188 GLU A N 1
ATOM 1529 C CA . GLU A 1 188 ? -9.565 16.705 7.382 1.00 58.22 188 GLU A CA 1
ATOM 1530 C C . GLU A 1 188 ? -9.105 15.519 6.535 1.00 58.22 188 GLU A C 1
ATOM 1532 O O . GLU A 1 188 ? -7.931 15.198 6.374 1.00 58.22 188 GLU A O 1
ATOM 1537 N N . GLY A 1 189 ? -10.095 14.802 6.021 1.00 52.88 189 GLY A N 1
ATOM 1538 C CA . GLY A 1 189 ? -9.909 13.481 5.460 1.00 52.88 189 GLY A CA 1
ATOM 1539 C C . GLY A 1 189 ? -9.481 13.357 4.014 1.00 52.88 189 GLY A C 1
ATOM 1540 O O . GLY A 1 189 ? -9.921 12.384 3.405 1.00 52.88 189 GLY A O 1
ATOM 1541 N N . THR A 1 190 ? -8.705 14.289 3.469 1.00 46.31 190 THR A N 1
ATOM 1542 C CA . THR A 1 190 ? -8.413 14.288 2.028 1.00 46.31 190 THR A CA 1
ATOM 1543 C C . THR A 1 190 ? -6.933 14.256 1.660 1.00 46.31 190 THR A C 1
ATOM 1545 O O . THR A 1 190 ? -6.628 13.588 0.681 1.00 46.31 190 THR A O 1
ATOM 1548 N N . ASP A 1 191 ? -6.014 14.827 2.452 1.00 48.12 191 ASP A N 1
ATOM 1549 C CA . ASP A 1 191 ? -4.622 14.992 1.975 1.00 48.12 191 ASP A CA 1
ATOM 1550 C C . ASP A 1 191 ? -3.547 14.267 2.809 1.00 48.12 191 ASP A C 1
ATOM 1552 O O . ASP A 1 191 ? -2.404 14.158 2.376 1.00 48.12 191 ASP A O 1
ATOM 1556 N N . SER A 1 192 ? -3.878 13.710 3.982 1.00 54.78 192 SER A N 1
ATOM 1557 C CA . SER A 1 192 ? -2.931 12.880 4.748 1.00 54.78 192 SER A CA 1
ATOM 1558 C C . SER A 1 192 ? -3.642 11.734 5.469 1.00 54.78 192 SER A C 1
ATOM 1560 O O . SER A 1 192 ? -4.196 11.882 6.555 1.00 54.78 192 SER A O 1
ATOM 1562 N N . CYS A 1 193 ? -3.673 10.554 4.845 1.00 66.31 193 CYS A N 1
ATOM 1563 C CA . CYS A 1 193 ? -4.176 9.360 5.516 1.00 66.31 193 CYS A CA 1
ATOM 1564 C C . CYS A 1 193 ? -3.226 8.992 6.667 1.00 66.31 193 CYS A C 1
ATOM 1566 O O . CYS A 1 193 ? -2.024 8.833 6.456 1.00 66.31 193 CYS A O 1
ATOM 1568 N N . THR A 1 194 ? -3.755 8.848 7.884 1.00 81.06 194 THR A N 1
ATOM 1569 C CA . THR A 1 194 ? -3.007 8.295 9.019 1.00 81.06 194 THR A CA 1
ATOM 1570 C C . THR A 1 194 ? -3.182 6.780 9.070 1.00 81.06 194 THR A C 1
ATOM 1572 O O . THR A 1 194 ? -4.248 6.255 8.729 1.00 81.06 194 THR A O 1
ATOM 1575 N N . ARG A 1 195 ? -2.174 6.058 9.577 1.00 85.56 195 ARG A N 1
ATOM 1576 C CA . ARG A 1 195 ? -2.266 4.599 9.776 1.00 85.56 195 ARG A CA 1
ATOM 1577 C C . ARG A 1 195 ? -3.498 4.206 10.589 1.00 85.56 195 ARG A C 1
ATOM 1579 O O . ARG A 1 195 ? -4.174 3.232 10.256 1.00 85.56 195 ARG A O 1
ATOM 1586 N N . ARG A 1 196 ? -3.828 5.015 11.604 1.00 82.44 196 ARG A N 1
ATOM 1587 C CA . ARG A 1 196 ? -5.004 4.834 12.463 1.00 82.44 196 ARG A CA 1
ATOM 1588 C C . ARG A 1 196 ? -6.277 4.843 11.650 1.00 82.44 196 ARG A C 1
ATOM 1590 O O . ARG A 1 196 ? -7.084 3.924 11.764 1.00 82.44 196 ARG A O 1
ATOM 1597 N N . ARG A 1 197 ? -6.440 5.850 10.801 1.00 82.19 197 ARG A N 1
ATOM 1598 C CA . ARG A 1 197 ? -7.598 5.957 9.925 1.00 82.19 197 ARG A CA 1
ATOM 1599 C C . ARG A 1 197 ? -7.661 4.800 8.933 1.00 82.19 197 ARG A C 1
ATOM 1601 O O . ARG A 1 197 ? -8.713 4.178 8.836 1.00 82.19 197 ARG A O 1
ATOM 1608 N N . GLY A 1 198 ? -6.560 4.481 8.250 1.00 85.75 198 GLY A N 1
ATOM 1609 C CA . GLY A 1 198 ? -6.513 3.363 7.301 1.00 85.75 198 GLY A CA 1
ATOM 1610 C C . GLY A 1 198 ? -6.911 2.033 7.949 1.00 85.75 198 GLY A C 1
ATOM 1611 O O . GLY A 1 198 ? -7.718 1.284 7.402 1.00 85.75 198 GLY A O 1
ATOM 1612 N N . ALA A 1 199 ? -6.424 1.770 9.165 1.00 85.19 199 ALA A N 1
ATOM 1613 C CA . ALA A 1 199 ? -6.758 0.561 9.912 1.00 85.19 199 ALA A CA 1
ATOM 1614 C C . ALA A 1 199 ? -8.228 0.551 10.360 1.00 85.19 199 ALA A C 1
ATOM 1616 O O . ALA A 1 199 ? -8.900 -0.474 10.250 1.00 85.19 199 ALA A O 1
ATOM 1617 N N . ILE A 1 200 ? -8.753 1.693 10.818 1.00 83.31 200 ILE A N 1
ATOM 1618 C CA . ILE A 1 200 ? -10.169 1.844 11.173 1.00 83.31 200 ILE A CA 1
ATOM 1619 C C . ILE A 1 200 ? -11.068 1.600 9.955 1.00 83.31 200 ILE A C 1
ATOM 1621 O O . ILE A 1 200 ? -12.070 0.896 10.082 1.00 83.31 200 ILE A O 1
ATOM 1625 N N . GLU A 1 201 ? -10.732 2.150 8.787 1.00 86.31 201 GLU A N 1
ATOM 1626 C CA . GLU A 1 201 ? -11.503 1.937 7.557 1.00 86.31 201 GLU A CA 1
ATOM 1627 C C . GLU A 1 201 ? -11.470 0.475 7.109 1.00 86.31 201 GLU A C 1
ATOM 1629 O O . GLU A 1 201 ? -12.523 -0.074 6.780 1.00 86.31 201 GLU A O 1
ATOM 1634 N N . LEU A 1 202 ? -10.320 -0.198 7.209 1.00 86.50 202 LEU A N 1
ATOM 1635 C CA . LEU A 1 202 ? -10.222 -1.631 6.934 1.00 86.50 202 LEU A CA 1
ATOM 1636 C C . LEU A 1 202 ? -11.118 -2.445 7.875 1.00 86.50 202 LEU A C 1
ATOM 1638 O O . LEU A 1 202 ? -11.906 -3.274 7.419 1.00 86.50 202 LEU A O 1
ATOM 1642 N N . VAL A 1 203 ? -11.061 -2.182 9.185 1.00 83.12 203 VAL A N 1
ATOM 1643 C CA . VAL A 1 203 ? -11.924 -2.853 10.171 1.00 83.12 203 VAL A CA 1
ATOM 1644 C C . VAL A 1 203 ? -13.398 -2.579 9.879 1.00 83.12 203 VAL A C 1
ATOM 1646 O O . VAL A 1 203 ? -14.210 -3.501 9.921 1.00 83.12 203 VAL A O 1
ATOM 1649 N N . ARG A 1 204 ? -13.768 -1.337 9.541 1.00 85.19 204 ARG A N 1
ATOM 1650 C CA . ARG A 1 204 ? -15.146 -0.985 9.160 1.00 85.19 204 ARG A CA 1
ATOM 1651 C C . ARG A 1 204 ? -15.593 -1.750 7.918 1.00 85.19 204 ARG A C 1
ATOM 1653 O O . ARG A 1 204 ? -16.689 -2.309 7.929 1.00 85.19 204 ARG A O 1
ATOM 1660 N N . ALA A 1 205 ? -14.767 -1.790 6.875 1.00 87.25 205 ALA A N 1
ATOM 1661 C CA . ALA A 1 205 ? -15.044 -2.505 5.632 1.00 87.25 205 ALA A CA 1
ATOM 1662 C C . ALA A 1 205 ? -15.263 -4.003 5.885 1.00 87.25 205 ALA A C 1
ATOM 1664 O O . ALA A 1 205 ? -16.252 -4.577 5.429 1.00 87.25 205 ALA A O 1
ATOM 1665 N N . LEU A 1 206 ? -14.400 -4.606 6.698 1.00 84.00 206 LEU A N 1
ATOM 1666 C CA . LEU A 1 206 ? -14.489 -6.005 7.091 1.00 84.00 206 LEU A CA 1
ATOM 1667 C C . LEU A 1 206 ? -15.728 -6.285 7.956 1.00 84.00 206 LEU A C 1
ATOM 1669 O O . LEU A 1 206 ? -16.454 -7.243 7.693 1.00 84.00 206 LEU A O 1
ATOM 1673 N N . CYS A 1 207 ? -16.039 -5.431 8.935 1.00 83.62 207 CYS A N 1
ATOM 1674 C CA . CYS A 1 207 ? -17.225 -5.572 9.784 1.00 83.62 207 CYS A CA 1
ATOM 1675 C C . CYS A 1 207 ? -18.533 -5.483 8.993 1.00 83.62 207 CYS A C 1
ATOM 1677 O O . CYS A 1 207 ? -19.465 -6.211 9.311 1.00 83.62 207 CYS A O 1
ATOM 1679 N N . ARG A 1 208 ? -18.615 -4.664 7.934 1.00 86.69 208 ARG A N 1
ATOM 1680 C CA . ARG A 1 208 ? -19.824 -4.589 7.087 1.00 86.69 208 ARG A CA 1
ATOM 1681 C C . ARG A 1 208 ? -20.218 -5.935 6.479 1.00 86.69 208 ARG A C 1
ATOM 1683 O O . ARG A 1 208 ? -21.392 -6.134 6.182 1.00 86.69 208 ARG A O 1
ATOM 1690 N N . LYS A 1 209 ? -19.252 -6.834 6.271 1.00 81.88 209 LYS A N 1
ATOM 1691 C CA . LYS A 1 209 ? -19.467 -8.111 5.585 1.00 81.88 209 LYS A CA 1
ATOM 1692 C C . LYS A 1 209 ? -19.317 -9.329 6.497 1.00 81.88 209 LYS A C 1
ATOM 1694 O O . LYS A 1 209 ? -20.044 -10.303 6.335 1.00 81.88 209 LYS A O 1
ATOM 1699 N N . TYR A 1 210 ? -18.418 -9.264 7.476 1.00 79.81 210 TYR A N 1
ATOM 1700 C CA . TYR A 1 210 ? -18.007 -10.410 8.292 1.00 79.81 210 TYR A CA 1
ATOM 1701 C C . TYR A 1 210 ? -18.246 -10.194 9.793 1.00 79.81 210 TYR A C 1
ATOM 1703 O O . TYR A 1 210 ? -17.580 -10.818 10.618 1.00 79.81 210 TYR A O 1
ATOM 1711 N N . GLU A 1 211 ? -19.193 -9.325 10.167 1.00 82.44 211 GLU A N 1
ATOM 1712 C CA . GLU A 1 211 ? -19.492 -8.955 11.560 1.00 82.44 211 GLU A CA 1
ATOM 1713 C C . GLU A 1 211 ? -19.565 -10.161 12.508 1.00 82.44 211 GLU A C 1
ATOM 1715 O O . GLU A 1 211 ? -18.891 -10.188 13.535 1.00 82.44 211 GLU A O 1
ATOM 1720 N N . GLN A 1 212 ? -20.329 -11.196 12.139 1.00 83.00 212 GLN A N 1
ATOM 1721 C CA . GLN A 1 212 ? -20.540 -12.383 12.978 1.00 83.00 212 GLN A CA 1
ATOM 1722 C C . GLN A 1 212 ? -19.245 -13.142 13.292 1.00 83.00 212 GLN A C 1
ATOM 1724 O O . GLN A 1 212 ? 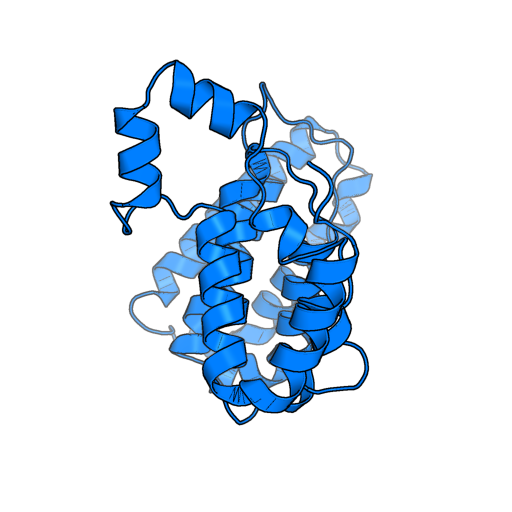-19.153 -13.797 14.328 1.00 83.00 212 GLN A O 1
ATOM 1729 N N . GLN A 1 213 ? -18.258 -13.061 12.402 1.00 78.38 213 GLN A N 1
ATOM 1730 C CA . GLN A 1 213 ? -16.967 -13.726 12.548 1.00 78.38 213 GLN A CA 1
ATOM 1731 C C . GLN A 1 213 ? -15.966 -12.808 13.258 1.00 78.38 213 GLN A C 1
ATOM 1733 O O . GLN A 1 213 ? -15.222 -13.265 14.117 1.00 78.38 213 GLN A O 1
ATOM 1738 N N . LEU A 1 214 ? -15.980 -11.507 12.954 1.00 77.00 214 LEU A N 1
ATOM 1739 C CA . LEU A 1 214 ? -15.027 -10.526 13.480 1.00 77.00 214 LEU A CA 1
ATOM 1740 C C . LEU A 1 214 ? -15.336 -10.059 14.899 1.00 77.00 214 LEU A C 1
ATOM 1742 O O . LEU A 1 214 ? -14.414 -9.909 15.699 1.00 77.00 214 LEU A O 1
ATOM 1746 N N . VAL A 1 215 ? -16.606 -9.830 15.239 1.00 79.50 215 VAL A N 1
ATOM 1747 C CA . VAL A 1 215 ? -16.994 -9.303 16.557 1.00 79.50 215 VAL A CA 1
ATOM 1748 C C . VAL A 1 215 ? -16.532 -10.214 17.701 1.00 79.50 215 VAL A C 1
ATOM 1750 O O . VAL A 1 215 ? -15.938 -9.688 18.644 1.00 79.50 215 VAL A O 1
ATOM 1753 N N . PRO A 1 216 ? -16.709 -11.552 17.651 1.00 78.44 216 PRO A N 1
ATOM 1754 C CA . PRO A 1 216 ? -16.178 -12.438 18.687 1.00 78.44 216 PRO A CA 1
ATOM 1755 C C . PRO A 1 216 ? -14.655 -12.357 18.824 1.00 78.44 216 PRO A C 1
ATOM 1757 O O . PRO A 1 216 ? -14.137 -12.371 19.940 1.00 78.44 216 PRO A O 1
ATOM 1760 N N . ILE A 1 217 ? -13.945 -12.233 17.699 1.00 74.19 217 ILE A N 1
ATOM 1761 C CA . ILE A 1 217 ? -12.484 -12.157 17.671 1.00 74.19 217 ILE A CA 1
ATOM 1762 C C . ILE A 1 217 ? -12.008 -10.844 18.320 1.00 74.19 217 ILE A C 1
ATOM 1764 O O . ILE A 1 217 ? -11.166 -10.868 19.217 1.00 74.19 217 ILE A O 1
ATOM 1768 N N . LEU A 1 218 ? -12.598 -9.706 17.937 1.00 71.69 218 LEU A N 1
ATOM 1769 C CA . LEU A 1 218 ? -12.283 -8.389 18.505 1.00 71.69 218 LEU A CA 1
ATOM 1770 C C . LEU A 1 218 ? -12.684 -8.276 19.986 1.00 71.69 218 LEU A C 1
ATOM 1772 O O . LEU A 1 218 ? -12.016 -7.597 20.765 1.00 71.69 218 LEU A O 1
ATOM 1776 N N . ALA A 1 219 ? -13.764 -8.941 20.406 1.00 72.38 219 ALA A N 1
ATOM 1777 C CA . ALA A 1 219 ? -14.213 -8.927 21.797 1.00 72.38 219 ALA A CA 1
ATOM 1778 C C . ALA A 1 219 ? -13.231 -9.637 22.744 1.00 72.38 219 ALA A C 1
ATOM 1780 O O . ALA A 1 219 ? -13.043 -9.179 23.871 1.00 72.38 219 ALA A O 1
ATOM 1781 N N . GLN A 1 220 ? -12.571 -10.708 22.291 1.00 66.69 220 GLN A N 1
ATOM 1782 C CA . GLN A 1 220 ? -11.556 -11.423 23.078 1.00 66.69 220 GLN A CA 1
ATOM 1783 C C . GLN A 1 220 ? -10.301 -10.568 23.341 1.00 66.69 220 GLN A C 1
ATOM 1785 O O . GLN A 1 220 ? -9.687 -10.684 24.399 1.00 66.69 220 GLN A O 1
ATOM 1790 N N . GLN A 1 221 ? -9.966 -9.643 22.436 1.00 58.41 221 GLN A N 1
ATOM 1791 C CA . GLN A 1 221 ? -8.821 -8.729 22.564 1.00 58.41 221 GLN A CA 1
ATOM 1792 C C . GLN A 1 221 ? -8.987 -7.695 23.691 1.00 58.41 221 GLN A C 1
ATOM 1794 O O . GLN A 1 221 ? -8.024 -7.337 24.374 1.00 58.41 221 GLN A O 1
ATOM 1799 N N . ARG A 1 222 ? -10.225 -7.248 23.958 1.00 50.94 222 ARG A N 1
ATOM 1800 C CA . ARG A 1 222 ? -10.526 -6.322 25.068 1.00 50.94 222 ARG A CA 1
ATOM 1801 C C . ARG A 1 222 ? -10.207 -6.908 26.444 1.00 50.94 222 ARG A C 1
ATOM 1803 O O . ARG A 1 222 ? -10.057 -6.151 27.393 1.00 50.94 222 ARG A O 1
ATOM 1810 N N . SER A 1 223 ? -10.104 -8.226 26.575 1.00 40.12 223 SER A N 1
ATOM 1811 C CA . SER A 1 223 ? -9.755 -8.866 27.847 1.00 40.12 223 SER A CA 1
ATOM 1812 C C . SER A 1 223 ? -8.255 -8.821 28.159 1.00 40.12 223 SER A C 1
ATOM 1814 O O . SER A 1 223 ? -7.885 -9.095 29.296 1.00 40.12 223 SER A O 1
ATOM 1816 N N . VAL A 1 224 ? -7.403 -8.471 27.184 1.00 44.81 224 VAL A N 1
ATOM 1817 C CA . VAL A 1 224 ? -5.934 -8.512 27.317 1.00 44.81 224 VAL A CA 1
ATOM 1818 C C . VAL A 1 224 ? -5.315 -7.112 27.444 1.00 44.81 224 VAL A C 1
ATOM 1820 O O . VAL A 1 224 ? -4.359 -6.952 28.193 1.00 44.81 224 VAL A O 1
ATOM 1823 N N . ASN A 1 225 ? -5.896 -6.085 26.809 1.00 39.16 225 ASN A N 1
ATOM 1824 C CA . ASN A 1 225 ? -5.318 -4.728 26.749 1.00 39.16 225 ASN A CA 1
ATOM 1825 C C . ASN A 1 225 ? -6.044 -3.661 27.597 1.00 39.16 225 ASN A C 1
ATOM 1827 O O . ASN A 1 225 ? -5.815 -2.471 27.412 1.00 39.16 225 ASN A O 1
ATOM 1831 N N . VAL A 1 226 ? -6.903 -4.045 28.550 1.00 30.02 226 VAL A N 1
ATOM 1832 C CA . VAL A 1 226 ? -7.411 -3.108 29.579 1.00 30.02 226 VAL A CA 1
ATOM 1833 C C . VAL A 1 226 ? -6.468 -3.134 30.782 1.00 30.02 226 VAL A C 1
ATOM 1835 O O . VAL A 1 226 ? -6.848 -3.512 31.884 1.00 30.02 226 VAL A O 1
ATOM 1838 N N . LEU A 1 227 ? -5.212 -2.767 30.549 1.00 27.80 227 LEU A N 1
ATOM 1839 C CA . LEU A 1 227 ? -4.263 -2.361 31.579 1.00 27.80 227 LEU A CA 1
ATOM 1840 C C . LEU A 1 227 ? -3.371 -1.268 30.977 1.00 27.80 227 LEU A C 1
ATOM 1842 O O . LEU A 1 227 ? -2.293 -1.564 30.478 1.00 27.80 227 LEU A O 1
ATOM 1846 N N . PHE A 1 228 ? -3.866 -0.033 31.115 1.00 32.84 228 PHE A N 1
ATOM 1847 C CA . PHE A 1 228 ? -3.213 1.263 30.875 1.00 32.84 228 PHE A CA 1
ATOM 1848 C C . PHE A 1 228 ? -3.059 1.708 29.419 1.00 32.84 228 PHE A C 1
ATOM 1850 O O . PHE A 1 228 ? -2.256 1.118 28.670 1.00 32.84 228 PHE A O 1
#

Foldseek 3Di:
DPVCLVVLVVDALVVNLVVLLVLLVVLVVVCVVPVVHRDPVCLVVVVVVLVVLLVLLVDDDPSHDDDPLAAGSSLSNLLSSLQSLQSCVVHVVVSCVVVVLSVLVSLVVSQQPDALRPNNFSNNLSSLSSLLVLCLDPVCVCVCPPPPNLCQLQVDCHGAQVRQQDQDPVLVVCCVPPVPVSVCLVPVPDDGDGSNNSSVSSVVSNCVPPVVPNVVSNVVSVVPPPPD

Radius of gyration: 18.51 Å; Cα contacts (8 Å, |Δi|>4): 216; chains: 1; bounding box: 48×42×57 Å

pLDDT: mean 83.84, std 15.11, range [27.8, 98.5]